Protein AF-A0A7X0BW69-F1 (afdb_monomer)

Solvent-accessible surface area (backbone atoms only — not comparable to full-atom values): 16393 Å² total; per-residue (Å²): 138,89,79,87,86,89,91,85,80,83,88,78,82,86,77,93,73,72,71,62,65,56,54,52,53,52,51,51,53,52,53,52,51,52,50,51,54,50,51,55,71,75,46,65,72,67,61,68,71,72,68,78,67,82,83,70,84,70,80,79,76,72,76,66,78,81,72,73,79,73,61,45,76,76,53,87,51,57,68,60,31,50,52,52,47,52,53,50,48,51,55,52,45,35,54,59,30,45,77,70,82,37,83,61,74,81,66,50,77,44,80,40,61,70,57,58,87,58,94,74,53,75,84,47,69,49,73,51,56,40,56,31,81,89,81,43,31,35,40,38,26,50,53,54,36,46,47,39,37,68,80,33,70,90,34,14,60,60,17,39,48,49,48,53,35,36,22,49,27,50,50,52,32,53,76,73,42,52,46,57,50,51,52,52,53,29,60,73,49,50,78,56,70,67,22,49,49,50,42,24,28,52,39,28,34,21,30,10,45,32,11,14,51,51,28,46,49,26,80,76,40,54,57,67,59,78,82,53,50,56,59,10,52,50,54,41,48,52,56,51,49,54,43,44,69,74,35,89,80,60,84,66,84,56,68,77,49,46,45,53,73,66,57,31,45,48,27,23,46,49,9,27,74,65,39,37,75,74,69,37,44,79,39,73,54,136

Secondary structure (DSSP, 8-state):
---------PPPPPP--SHHHHHHHHHHHHHHHHHHHHHHHH-THHHHTT-----------------PPPPPPPPSSHHHHHHHHHHHHHHHHHHHHHTTT----PPEEEEESS----SSS-SS---S-EEETTTTEEEEEHHHHHHHHHH-TTTHHHHHHHHHHHHHHHHHHHHSSHHHHHHHHHHHH-SSHHHHHHHHHHHHHHHHHHHHHHHHHHHHH----GGGHHHHHHHHHHHHHHHHHH-TT-----GGGG--HHHHHHHHHHHHHH--GGGGGGGT--

Sequence (286 aa):
MPVSPSLHGCPSAPRQQGGILLKLLLGLVILLLIGAALLFKLRPELFAMLQTTPAIPAPSTAQAPVEKPKPIVPPSDSRQLVQAVLLSSENVLGELMARADQVYKKPQSQLFEGSVSNPCTAPTKASGTFYCSKNKTLYIDLGQLQQLQADYPAEGAVAQAYLIMRSVSQHASAQTGLYAHFKIAQQIAGKGKDSDELKLRFNLLKDCFTGVWAGYARKRLDWLEERQLGPALIAANVVTQSRLQQDSTSQWPEPISHGTSSQREYALKLGFTSGDPKSCDPFIRP

InterPro domains:
  IPR007343 Uncharacterised protein family, zinc metallopeptidase putative [PF04228] (26-283)
  IPR007343 Uncharacterised protein family, zinc metallopeptidase putative [PTHR30168] (19-283)

Structure (mmCIF, N/CA/C/O backbone):
data_AF-A0A7X0BW69-F1
#
_entry.id   AF-A0A7X0BW69-F1
#
loop_
_atom_site.group_PDB
_atom_site.id
_atom_site.type_symbol
_atom_site.label_atom_id
_atom_site.label_alt_id
_atom_site.label_comp_id
_atom_site.label_asym_id
_atom_site.label_entity_id
_atom_site.label_seq_id
_atom_site.pdbx_PDB_ins_code
_atom_site.Cartn_x
_atom_site.Cartn_y
_atom_site.Cartn_z
_atom_site.occupancy
_atom_site.B_iso_or_equiv
_atom_site.auth_seq_id
_atom_site.auth_comp_id
_atom_site.auth_asym_id
_atom_site.auth_atom_id
_atom_site.pdbx_PDB_model_num
ATOM 1 N N . MET A 1 1 ? -3.902 -12.023 -95.012 1.00 44.03 1 MET A N 1
ATOM 2 C CA . MET A 1 1 ? -4.449 -13.026 -94.073 1.00 44.03 1 MET A CA 1
ATOM 3 C C . MET A 1 1 ? -4.998 -12.279 -92.865 1.00 44.03 1 MET A C 1
ATOM 5 O O . MET A 1 1 ? -4.213 -11.561 -92.256 1.00 44.03 1 MET A O 1
ATOM 9 N N . PRO A 1 2 ? -6.307 -12.339 -92.570 1.00 56.56 2 PRO A N 1
ATOM 10 C CA . PRO A 1 2 ? -6.888 -11.708 -91.391 1.00 56.56 2 PRO A CA 1
ATOM 11 C C . PRO A 1 2 ? -6.977 -12.709 -90.232 1.00 56.56 2 PRO A C 1
ATOM 13 O O . PRO A 1 2 ? -7.306 -13.873 -90.445 1.00 56.56 2 PRO A O 1
ATOM 16 N N . VAL A 1 3 ? -6.739 -12.239 -89.009 1.00 50.34 3 VAL A N 1
ATOM 17 C CA . VAL A 1 3 ? -7.180 -12.897 -87.773 1.00 50.34 3 VAL A CA 1
ATOM 18 C C . VAL A 1 3 ? -7.643 -11.788 -86.825 1.00 50.34 3 VAL A C 1
ATOM 20 O O . VAL A 1 3 ? -6.846 -10.956 -86.401 1.00 50.34 3 VAL A O 1
ATOM 23 N N 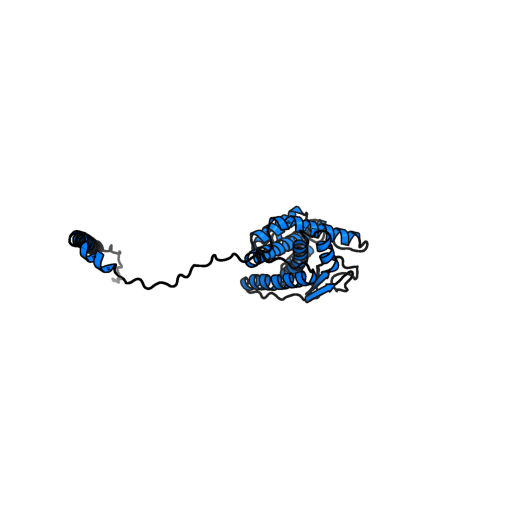. SER A 1 4 ? -8.949 -11.738 -86.557 1.00 47.44 4 SER A N 1
ATOM 24 C CA . SER A 1 4 ? -9.550 -10.964 -85.461 1.00 47.44 4 SER A CA 1
ATOM 25 C C . SER A 1 4 ? -9.216 -11.623 -84.114 1.00 47.44 4 SER A C 1
ATOM 27 O O . SER A 1 4 ? -8.989 -12.834 -84.089 1.00 47.44 4 SER A O 1
ATOM 29 N N . PRO A 1 5 ? -9.244 -10.886 -82.985 1.00 56.91 5 PRO A N 1
ATOM 30 C CA . PRO A 1 5 ? -10.490 -10.917 -82.208 1.00 56.91 5 PRO A CA 1
ATOM 31 C C . PRO A 1 5 ? -10.848 -9.657 -81.377 1.00 56.91 5 PRO A C 1
ATOM 33 O O . PRO A 1 5 ? -10.000 -8.933 -80.873 1.00 56.91 5 PRO A O 1
ATOM 36 N N . SER A 1 6 ? -12.167 -9.531 -81.201 1.00 48.41 6 SER A N 1
ATOM 37 C CA . SER A 1 6 ? -12.949 -9.201 -79.993 1.00 48.41 6 SER A CA 1
ATOM 38 C C . SER A 1 6 ? -12.966 -7.803 -79.353 1.00 48.41 6 SER A C 1
ATOM 40 O O . SER A 1 6 ? -12.016 -7.315 -78.753 1.00 48.41 6 SER A O 1
ATOM 42 N N . LEU A 1 7 ? -14.187 -7.255 -79.392 1.00 52.53 7 LEU A N 1
ATOM 43 C CA . LEU A 1 7 ? -14.727 -6.061 -78.745 1.00 52.53 7 LEU A CA 1
ATOM 44 C C . LEU A 1 7 ? -15.239 -6.363 -77.324 1.00 52.53 7 LEU A C 1
ATOM 46 O O . LEU A 1 7 ? -16.050 -7.268 -77.151 1.00 52.53 7 LEU A O 1
ATOM 50 N N . HIS A 1 8 ? -14.900 -5.505 -76.363 1.00 54.97 8 HIS A N 1
ATOM 51 C CA . HIS A 1 8 ? -15.662 -5.211 -75.137 1.00 54.97 8 HIS A CA 1
ATOM 52 C C . HIS A 1 8 ? -15.356 -3.735 -74.809 1.00 54.97 8 HIS A C 1
ATOM 54 O O . HIS A 1 8 ? -14.196 -3.351 -74.845 1.00 54.97 8 HIS A O 1
ATOM 60 N N . GLY A 1 9 ? -16.252 -2.786 -74.546 1.00 47.31 9 GLY A N 1
ATOM 61 C CA . GLY A 1 9 ? -17.652 -2.772 -74.139 1.00 47.31 9 GLY A CA 1
ATOM 62 C C . GLY A 1 9 ? -17.768 -1.633 -73.112 1.00 47.31 9 GLY A C 1
ATOM 63 O O . GLY A 1 9 ? -17.339 -1.803 -71.977 1.00 47.31 9 GLY A O 1
ATOM 64 N N . CYS A 1 10 ? -18.254 -0.450 -73.509 1.00 49.22 10 CYS A N 1
ATOM 65 C CA . CYS A 1 10 ? -18.503 0.668 -72.583 1.00 49.22 10 CYS A CA 1
ATOM 66 C C . CYS A 1 10 ? -19.759 0.389 -71.733 1.00 49.22 10 CYS A C 1
ATOM 68 O O . CYS A 1 10 ? -20.755 -0.079 -72.290 1.00 49.22 10 CYS A O 1
ATOM 70 N N . PRO A 1 11 ? -19.772 0.700 -70.424 1.00 57.69 11 PRO A N 1
ATOM 71 C CA . PRO A 1 11 ? -20.956 0.512 -69.596 1.00 57.69 11 PRO A CA 1
ATOM 72 C C . PRO A 1 11 ? -22.007 1.599 -69.861 1.00 57.69 11 PRO A C 1
ATOM 74 O O . PRO A 1 11 ? -21.743 2.798 -69.786 1.00 57.69 11 PRO A O 1
ATOM 77 N N . SER A 1 12 ? -23.225 1.151 -70.153 1.00 56.28 12 SER A N 1
ATOM 78 C CA . SER A 1 12 ? -24.447 1.949 -70.247 1.00 56.28 12 SER A CA 1
ATOM 79 C C . SER A 1 12 ? -24.972 2.366 -68.867 1.00 56.28 12 SER A C 1
ATOM 81 O O . SER A 1 12 ? -25.007 1.560 -67.937 1.00 56.28 12 SER A O 1
ATOM 83 N N . ALA A 1 13 ? -25.436 3.614 -68.762 1.00 52.19 13 ALA A N 1
ATOM 84 C CA . ALA A 1 13 ? -26.053 4.194 -67.570 1.00 52.19 13 ALA A CA 1
ATOM 85 C C . ALA A 1 13 ? -27.342 3.453 -67.138 1.00 52.19 13 ALA A C 1
ATOM 87 O O . ALA A 1 13 ? -28.151 3.083 -67.995 1.00 52.19 13 ALA A O 1
ATOM 88 N N . PRO A 1 14 ? -27.589 3.263 -65.827 1.00 55.50 14 PRO A N 1
ATOM 89 C CA . PRO A 1 14 ? -28.814 2.642 -65.348 1.00 55.50 14 PRO A CA 1
ATOM 90 C C . PRO A 1 14 ? -30.029 3.573 -65.488 1.00 55.50 14 PRO A C 1
ATOM 92 O O . PRO A 1 14 ? -30.017 4.759 -65.162 1.00 55.50 14 PRO A O 1
ATOM 95 N N . ARG A 1 15 ? -31.100 2.958 -65.987 1.00 55.84 15 ARG A N 1
ATOM 96 C CA . ARG A 1 15 ? -32.432 3.483 -66.295 1.00 55.84 15 ARG A CA 1
ATOM 97 C C . ARG A 1 15 ? -33.158 3.924 -65.013 1.00 55.84 15 ARG A C 1
ATOM 99 O O . ARG A 1 15 ? -33.281 3.145 -64.071 1.00 55.84 15 ARG A O 1
ATOM 106 N N . GLN A 1 16 ? -33.686 5.153 -64.987 1.00 56.59 16 GLN A N 1
ATOM 107 C CA . GLN A 1 16 ? -34.579 5.649 -63.930 1.00 56.59 16 GLN A CA 1
ATOM 108 C C . GLN A 1 16 ? -35.854 4.786 -63.841 1.00 56.59 16 GLN A C 1
ATOM 110 O O . GLN A 1 16 ? -36.766 4.935 -64.650 1.00 56.59 16 GLN A O 1
ATOM 115 N N . GLN A 1 17 ? -35.944 3.907 -62.840 1.00 53.56 17 GLN A N 1
ATOM 116 C CA . GLN A 1 17 ? -37.178 3.180 -62.487 1.00 53.56 17 GLN A CA 1
ATOM 117 C C . GLN A 1 17 ? -37.614 3.371 -61.017 1.00 53.56 17 GLN A C 1
ATOM 119 O O . GLN A 1 17 ? -38.599 2.784 -60.587 1.00 53.56 17 GLN A O 1
ATOM 124 N N . GLY A 1 18 ? -36.959 4.252 -60.247 1.00 54.22 18 GLY A N 1
ATOM 125 C CA . GLY A 1 18 ? -37.278 4.489 -58.825 1.00 54.22 18 GLY A CA 1
ATOM 126 C C . GLY A 1 18 ? -38.386 5.515 -58.526 1.00 54.22 18 GLY A C 1
ATOM 127 O O . GLY A 1 18 ? -38.820 5.629 -57.385 1.00 54.22 18 GLY A O 1
ATOM 128 N N . GLY A 1 19 ? -38.861 6.280 -59.517 1.00 55.75 19 GLY A N 1
ATOM 129 C CA . GLY A 1 19 ? -39.747 7.433 -59.273 1.00 55.75 19 GLY A CA 1
ATOM 130 C C . GLY A 1 19 ? -41.246 7.124 -59.163 1.00 55.75 19 GLY A C 1
ATOM 131 O O . GLY A 1 19 ? -41.990 7.925 -58.601 1.00 55.75 19 GLY A O 1
ATOM 132 N N . ILE A 1 20 ? -41.711 5.993 -59.699 1.00 61.50 20 ILE A N 1
ATOM 133 C CA . ILE A 1 20 ? -43.150 5.677 -59.774 1.00 61.50 20 ILE A CA 1
ATOM 134 C C . ILE A 1 20 ? -43.615 4.959 -58.500 1.00 61.50 20 ILE A C 1
ATOM 136 O O . ILE A 1 20 ? -44.657 5.302 -57.945 1.00 61.50 20 ILE A O 1
ATOM 140 N N . LEU A 1 21 ? -42.803 4.038 -57.972 1.00 61.38 21 LEU A N 1
ATOM 141 C CA . LEU A 1 21 ? -43.126 3.279 -56.761 1.00 61.38 21 LEU A CA 1
ATOM 142 C C . LEU A 1 21 ? -43.183 4.178 -55.512 1.00 61.38 21 LEU A C 1
ATOM 144 O O . LEU A 1 21 ? -44.088 4.048 -54.692 1.00 61.38 21 LEU A O 1
ATOM 148 N N . LEU A 1 22 ? -42.272 5.154 -55.410 1.00 63.03 22 LEU A N 1
ATOM 149 C CA . LEU A 1 22 ? -42.236 6.101 -54.293 1.00 63.03 22 LEU A CA 1
ATOM 150 C C . LEU A 1 22 ? -43.436 7.066 -54.303 1.00 63.03 22 LEU A C 1
ATOM 152 O O . LEU A 1 22 ? -43.977 7.383 -53.248 1.00 63.03 22 LEU A O 1
ATOM 156 N N . LYS A 1 23 ? -43.898 7.491 -55.488 1.00 66.56 23 LYS A N 1
ATOM 157 C CA . LYS A 1 23 ? -45.084 8.355 -55.626 1.00 66.56 23 LYS A CA 1
ATOM 158 C C . LYS A 1 23 ? -46.385 7.618 -55.289 1.00 66.56 23 LYS A C 1
ATOM 160 O O . LYS A 1 23 ? -47.265 8.212 -54.672 1.00 66.56 23 LYS A O 1
ATOM 165 N N . LEU A 1 24 ? -46.490 6.333 -55.638 1.00 71.75 24 LEU A N 1
ATOM 166 C CA . LEU A 1 24 ? -47.644 5.497 -55.282 1.00 71.75 24 LEU A CA 1
ATOM 167 C C . LEU A 1 24 ? -47.712 5.223 -53.770 1.00 71.75 24 LEU A C 1
ATOM 169 O O . LEU A 1 24 ? -48.789 5.318 -53.183 1.00 71.75 24 LEU A O 1
ATOM 173 N N . LEU A 1 25 ? -46.568 4.964 -53.126 1.00 69.25 25 LEU A N 1
ATOM 174 C CA . LEU A 1 25 ? -46.496 4.764 -51.673 1.00 69.25 25 LEU A CA 1
ATOM 175 C C . LEU A 1 25 ? -46.847 6.039 -50.893 1.00 69.25 25 LEU A C 1
ATOM 177 O O . LEU A 1 25 ? -47.616 5.970 -49.935 1.00 69.25 25 LEU A O 1
ATOM 181 N N . LEU A 1 26 ? -46.356 7.207 -51.325 1.00 73.25 26 LEU A N 1
ATOM 182 C CA . LEU A 1 26 ? -46.713 8.480 -50.688 1.00 73.25 26 LEU A CA 1
ATOM 183 C C . LEU A 1 26 ? -48.208 8.800 -50.846 1.00 73.25 26 LEU A C 1
ATOM 185 O O . LEU A 1 26 ? -48.843 9.264 -49.901 1.00 73.25 26 LEU A O 1
ATOM 189 N N . GLY A 1 27 ? -48.781 8.508 -52.019 1.00 75.69 27 GLY A N 1
ATOM 190 C CA . GLY A 1 27 ? -50.209 8.690 -52.281 1.00 75.69 27 GLY A CA 1
ATOM 191 C C . GLY A 1 27 ? -51.094 7.845 -51.363 1.00 75.69 27 GLY A C 1
ATOM 192 O O . GLY A 1 27 ? -52.059 8.367 -50.807 1.00 75.69 27 GLY A O 1
ATOM 193 N N . LEU A 1 28 ? -50.737 6.575 -51.139 1.00 79.38 28 LEU A N 1
ATOM 194 C CA . LEU A 1 28 ? -51.479 5.669 -50.253 1.00 79.38 28 LEU A CA 1
ATOM 195 C C . LEU A 1 28 ? -51.454 6.140 -48.790 1.00 79.38 28 LEU A C 1
ATOM 197 O O . LEU A 1 28 ? -52.485 6.124 -48.120 1.00 79.38 28 LEU A O 1
ATOM 201 N N . VAL A 1 29 ? -50.295 6.596 -48.303 1.00 78.31 29 VAL A N 1
ATOM 202 C CA . VAL A 1 29 ? -50.151 7.100 -46.927 1.00 78.31 29 VAL A CA 1
ATOM 203 C C . VAL A 1 29 ? -50.995 8.356 -46.716 1.00 78.31 29 VAL A C 1
ATOM 205 O O . VAL A 1 29 ? -51.699 8.459 -45.715 1.00 78.31 29 VAL A O 1
ATOM 208 N N . ILE A 1 30 ? -50.995 9.284 -47.675 1.00 80.44 30 ILE A N 1
ATOM 209 C CA . ILE A 1 30 ? -51.811 10.503 -47.589 1.00 80.44 30 ILE A CA 1
ATOM 210 C C . ILE A 1 30 ? -53.309 10.157 -47.601 1.00 80.44 30 ILE A C 1
ATOM 212 O O . ILE A 1 30 ? -54.068 10.708 -46.805 1.00 80.44 30 ILE A O 1
ATOM 216 N N . LEU A 1 31 ? -53.738 9.199 -48.428 1.00 81.75 31 LEU A N 1
ATOM 217 C CA . LEU A 1 31 ? -55.134 8.745 -48.481 1.00 81.75 31 LEU A CA 1
ATOM 218 C C . LEU A 1 31 ? -55.583 8.071 -47.175 1.00 81.75 31 LEU A C 1
ATOM 220 O O . LEU A 1 31 ? -56.692 8.325 -46.705 1.00 81.75 31 LEU A O 1
ATOM 224 N N . LEU A 1 32 ? -54.708 7.278 -46.549 1.00 80.81 32 LEU A N 1
ATOM 225 C CA . LEU A 1 32 ? -54.965 6.661 -45.244 1.00 80.81 32 LEU A CA 1
ATOM 226 C C . LEU A 1 32 ? -55.064 7.700 -44.122 1.00 80.81 32 LEU A C 1
ATOM 228 O O . LEU A 1 32 ? -55.957 7.604 -43.281 1.00 80.81 32 LEU A O 1
ATOM 232 N N . LEU A 1 33 ? -54.200 8.717 -44.125 1.00 79.56 33 LEU A N 1
ATOM 233 C CA . LEU A 1 33 ? -54.228 9.787 -43.123 1.00 79.56 33 LEU A CA 1
ATOM 234 C C . LEU A 1 33 ? -55.475 10.669 -43.258 1.00 79.56 33 LEU A C 1
ATOM 236 O O . LEU A 1 33 ? -56.094 11.014 -42.251 1.00 79.56 33 LEU A O 1
ATOM 240 N N . ILE A 1 34 ? -55.892 10.984 -44.487 1.00 82.25 34 ILE A N 1
ATOM 241 C CA . ILE A 1 34 ? -57.131 11.733 -44.742 1.00 82.25 34 ILE A CA 1
ATOM 242 C C . ILE A 1 34 ? -58.356 10.892 -44.354 1.00 82.25 34 ILE A C 1
ATOM 244 O O . ILE A 1 34 ? -59.271 11.411 -43.715 1.00 82.25 34 ILE A O 1
ATOM 248 N N . GLY A 1 35 ? -58.358 9.590 -44.663 1.00 78.06 35 GLY A N 1
ATOM 249 C CA . GLY A 1 35 ? -59.412 8.662 -44.242 1.00 78.06 35 GLY A CA 1
ATOM 250 C C . GLY A 1 35 ? -59.532 8.552 -42.719 1.00 78.06 35 GLY A C 1
ATOM 251 O O . GLY A 1 35 ? -60.637 8.640 -42.184 1.00 78.06 35 GLY A O 1
ATOM 252 N N . ALA A 1 36 ? -58.406 8.447 -42.010 1.00 71.81 36 ALA A N 1
ATOM 253 C CA . ALA A 1 36 ? -58.370 8.427 -40.548 1.00 71.81 36 ALA A CA 1
ATOM 254 C C . ALA A 1 36 ? -58.857 9.755 -39.938 1.00 71.81 36 ALA A C 1
ATOM 256 O O . ALA A 1 36 ? -59.647 9.745 -38.994 1.00 71.81 36 ALA A O 1
ATOM 257 N N . ALA A 1 37 ? -58.457 10.896 -40.508 1.00 73.19 37 ALA A N 1
ATOM 258 C CA . ALA A 1 37 ? -58.901 12.215 -40.054 1.00 73.19 37 ALA A CA 1
ATOM 259 C C . ALA A 1 37 ? -60.403 12.459 -40.305 1.00 73.19 37 ALA A C 1
ATOM 261 O O . ALA A 1 37 ? -61.075 13.086 -39.483 1.00 73.19 37 ALA A O 1
ATOM 262 N N . LEU A 1 38 ? -60.951 11.946 -41.412 1.00 72.75 38 LEU A N 1
ATOM 263 C CA . LEU A 1 38 ? -62.386 12.006 -41.703 1.00 72.75 38 LEU A CA 1
ATOM 264 C C . LEU A 1 38 ? -63.184 11.077 -40.776 1.00 72.75 38 LEU A C 1
ATOM 266 O O . LEU A 1 38 ? -64.176 11.515 -40.199 1.00 72.75 38 LEU A O 1
ATOM 270 N N . LEU A 1 39 ? -62.722 9.845 -40.539 1.00 67.25 39 LEU A N 1
ATOM 271 C CA . LEU A 1 39 ? -63.334 8.935 -39.559 1.00 67.25 39 LEU A CA 1
ATOM 272 C C . LEU A 1 39 ? -63.365 9.542 -38.147 1.00 67.25 39 LEU A C 1
ATOM 274 O O . LEU A 1 39 ? -64.384 9.445 -37.464 1.00 67.25 39 LEU A O 1
ATOM 278 N N . PHE A 1 40 ? -62.296 10.238 -37.749 1.00 66.12 40 PHE A N 1
ATOM 279 C CA . PHE A 1 40 ? -62.212 10.933 -36.462 1.00 66.12 40 PHE A CA 1
ATOM 280 C C . PHE A 1 40 ? -63.210 12.099 -36.343 1.00 66.12 40 PHE A C 1
ATOM 282 O O . PHE A 1 40 ? -63.753 12.339 -35.268 1.00 66.12 40 PHE A O 1
ATOM 289 N N . LYS A 1 41 ? -63.514 12.799 -37.447 1.00 65.69 41 LYS A N 1
ATOM 290 C CA . LYS A 1 41 ? -64.517 13.880 -37.464 1.00 65.69 41 LYS A CA 1
ATOM 291 C C . LYS A 1 41 ? -65.966 13.389 -37.507 1.00 65.69 41 LYS A C 1
ATOM 293 O O . LYS A 1 41 ? -66.8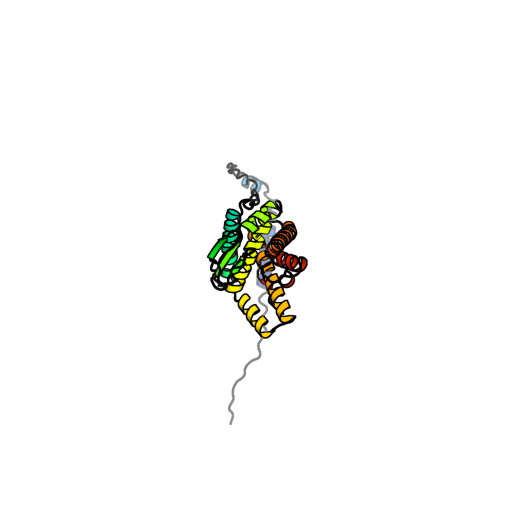41 14.094 -37.017 1.00 65.69 41 LYS A O 1
ATOM 298 N N . LEU A 1 42 ? -66.239 12.224 -38.098 1.00 64.50 42 LEU A N 1
ATOM 299 C CA . LEU A 1 42 ? -67.610 11.741 -38.309 1.00 64.50 42 LEU A CA 1
ATOM 300 C C . LEU A 1 42 ? -68.189 10.940 -37.125 1.00 64.50 42 LEU A C 1
ATOM 302 O O . LEU A 1 42 ? -69.408 10.771 -37.065 1.00 64.50 42 LEU A O 1
ATOM 306 N N . ARG A 1 43 ? -67.367 10.432 -36.190 1.00 64.75 43 ARG A N 1
ATOM 307 C CA . ARG A 1 43 ? -67.832 9.571 -35.076 1.00 64.75 43 ARG A CA 1
ATOM 308 C C . ARG A 1 43 ? -66.956 9.672 -33.801 1.00 64.75 43 ARG A C 1
ATOM 310 O O . ARG A 1 43 ? -66.342 8.672 -33.424 1.00 64.75 43 ARG A O 1
ATOM 317 N N . PRO A 1 44 ? -66.901 10.815 -33.091 1.00 59.41 44 PRO A N 1
ATOM 318 C CA . PRO A 1 44 ? -66.146 10.913 -31.829 1.00 59.41 44 PRO A CA 1
ATOM 319 C C . PRO A 1 44 ? -66.676 9.961 -30.735 1.00 59.41 44 PRO A C 1
ATOM 321 O O . PRO A 1 44 ? -65.909 9.458 -29.917 1.00 59.41 44 PRO A O 1
ATOM 324 N N . GLU A 1 45 ? -67.967 9.621 -30.788 1.00 61.72 45 GLU A N 1
ATOM 325 C CA . GLU A 1 45 ? -68.649 8.740 -29.826 1.00 61.72 45 GLU A CA 1
ATOM 326 C C . GLU A 1 45 ? -68.169 7.274 -29.859 1.00 61.72 45 GLU A C 1
ATOM 328 O O . GLU A 1 45 ? -68.345 6.540 -28.888 1.00 61.72 45 GLU A O 1
ATOM 333 N N . LEU A 1 46 ? -67.543 6.820 -30.957 1.00 57.59 46 LEU A N 1
ATOM 334 C CA . LEU A 1 46 ? -67.077 5.430 -31.078 1.00 57.59 46 LEU A CA 1
ATOM 335 C C . LEU A 1 46 ? -65.819 5.149 -30.235 1.00 57.59 46 LEU A C 1
ATOM 337 O O . LEU A 1 46 ? -65.569 4.001 -29.878 1.00 57.59 46 LEU A O 1
ATOM 341 N N . PHE A 1 47 ? -65.035 6.183 -29.907 1.00 57.62 47 PHE A N 1
ATOM 342 C CA . PHE A 1 47 ? -63.818 6.047 -29.096 1.00 57.62 47 PHE A CA 1
ATOM 343 C C . PHE A 1 47 ? -64.078 6.163 -27.590 1.00 57.62 47 PHE A C 1
ATOM 345 O O . PHE A 1 47 ? -63.320 5.598 -26.802 1.00 57.62 47 PHE A O 1
ATOM 352 N N . ALA A 1 48 ? -65.168 6.819 -27.181 1.00 58.06 48 ALA A N 1
ATOM 353 C CA . ALA A 1 48 ? -65.548 6.926 -25.771 1.00 58.06 48 ALA A CA 1
ATOM 354 C C . ALA A 1 48 ? -65.969 5.570 -25.163 1.00 58.06 48 ALA A C 1
ATOM 356 O O . ALA A 1 48 ? -65.800 5.346 -23.968 1.00 58.06 48 ALA A O 1
ATOM 357 N N . MET A 1 49 ? -66.444 4.630 -25.991 1.00 55.59 49 MET A N 1
ATOM 358 C CA . MET A 1 49 ? -66.871 3.287 -25.568 1.00 55.59 49 MET A CA 1
ATOM 359 C C . MET A 1 49 ? -65.727 2.257 -25.484 1.00 55.59 49 MET A C 1
ATOM 361 O O . MET A 1 49 ? -65.946 1.147 -25.006 1.00 55.59 49 MET A O 1
ATOM 365 N N . LEU A 1 50 ? -64.501 2.596 -25.915 1.00 56.97 50 LEU A N 1
ATOM 366 C CA . LEU A 1 50 ? -63.334 1.701 -25.808 1.00 56.97 50 LEU A CA 1
ATOM 367 C C . LEU A 1 50 ? -62.523 1.893 -24.512 1.00 56.97 50 LEU A C 1
ATOM 369 O O . LEU A 1 50 ? -61.576 1.146 -24.276 1.00 56.97 50 LEU A O 1
ATOM 373 N N . GLN A 1 51 ? -62.867 2.881 -23.678 1.00 56.03 51 GLN A N 1
ATOM 374 C CA . GLN A 1 51 ? -62.119 3.215 -22.456 1.00 56.03 51 GLN A CA 1
ATOM 375 C C . GLN A 1 51 ? -62.723 2.644 -21.166 1.00 56.03 51 GLN A C 1
ATOM 377 O O . GLN A 1 51 ? -62.148 2.811 -20.092 1.00 56.03 51 GLN A O 1
ATOM 382 N N . THR A 1 52 ? -63.841 1.921 -21.236 1.00 54.53 52 THR A N 1
ATOM 383 C CA . THR A 1 52 ? -64.409 1.242 -20.065 1.00 54.53 52 THR A CA 1
ATOM 384 C C . THR A 1 52 ? -63.818 -0.155 -19.903 1.00 54.53 52 THR A C 1
ATOM 386 O O . THR A 1 52 ? -64.497 -1.165 -20.078 1.00 54.53 52 THR A O 1
ATOM 389 N N . THR A 1 53 ? -62.533 -0.223 -19.555 1.00 57.22 53 THR A N 1
ATOM 390 C CA . THR A 1 53 ? -61.968 -1.409 -18.899 1.00 57.22 53 THR A CA 1
ATOM 391 C C . THR A 1 53 ? -62.305 -1.353 -17.407 1.00 57.22 53 THR A C 1
ATOM 393 O O . THR A 1 53 ? -62.009 -0.336 -16.774 1.00 57.22 53 THR A O 1
ATOM 396 N N . PRO A 1 54 ? -62.903 -2.402 -16.813 1.00 48.78 54 PRO A N 1
ATOM 397 C CA . PRO A 1 54 ? -63.128 -2.446 -15.374 1.00 48.78 54 PRO A CA 1
ATOM 398 C C . PRO A 1 54 ? -61.778 -2.408 -14.649 1.00 48.78 54 PRO A C 1
ATOM 400 O O . PRO A 1 54 ? -60.866 -3.172 -14.970 1.00 48.78 54 PRO A O 1
ATOM 403 N N . ALA A 1 55 ? -61.645 -1.495 -13.688 1.00 52.75 55 ALA A N 1
ATOM 404 C CA . ALA A 1 55 ? -60.456 -1.356 -12.861 1.00 52.75 55 ALA A CA 1
ATOM 405 C C . ALA A 1 55 ? -60.275 -2.612 -11.996 1.00 52.75 55 ALA A C 1
ATOM 407 O O . ALA A 1 55 ? -60.914 -2.772 -10.958 1.00 52.75 55 ALA A O 1
ATOM 408 N N . ILE A 1 56 ? -59.394 -3.511 -12.430 1.00 56.44 56 ILE A N 1
ATOM 409 C CA . ILE A 1 56 ? -58.793 -4.509 -11.548 1.00 56.44 56 ILE A CA 1
ATOM 410 C C . ILE A 1 56 ? -57.862 -3.720 -10.616 1.00 56.44 56 ILE A C 1
ATOM 412 O O . ILE A 1 56 ? -57.019 -2.976 -11.126 1.00 56.44 56 ILE A O 1
ATOM 416 N N . PRO A 1 57 ? -57.988 -3.818 -9.280 1.00 50.97 57 PRO A N 1
ATOM 417 C CA . PRO A 1 57 ? -57.047 -3.160 -8.388 1.00 50.97 57 PRO A CA 1
ATOM 418 C C . PRO A 1 57 ? -55.665 -3.764 -8.641 1.00 50.97 57 PRO A C 1
ATOM 420 O O . PRO A 1 57 ? -55.409 -4.927 -8.330 1.00 50.97 57 PRO A O 1
ATOM 423 N N . ALA A 1 58 ? -54.783 -2.983 -9.262 1.00 53.44 58 ALA A N 1
ATOM 424 C CA . ALA A 1 58 ? -53.384 -3.342 -9.373 1.00 53.44 58 ALA A CA 1
ATOM 425 C C . ALA A 1 58 ? -52.832 -3.499 -7.947 1.00 53.44 58 ALA A C 1
ATOM 427 O O . ALA A 1 58 ? -53.105 -2.634 -7.106 1.00 53.44 58 ALA A O 1
ATOM 428 N N . PRO A 1 59 ? -52.064 -4.559 -7.634 1.00 47.47 59 PRO A N 1
ATOM 429 C CA . PRO A 1 59 ? -51.275 -4.541 -6.419 1.00 47.47 59 PRO A CA 1
ATOM 430 C C . PRO A 1 59 ? -50.376 -3.312 -6.518 1.00 47.47 59 PRO A C 1
ATOM 432 O O . PRO A 1 59 ? -49.568 -3.190 -7.437 1.00 47.47 59 PRO A O 1
ATOM 435 N N . SER A 1 60 ? -50.583 -2.364 -5.609 1.00 46.47 60 SER A N 1
ATOM 436 C CA . SER A 1 60 ? -49.717 -1.208 -5.468 1.00 46.47 60 SER A CA 1
ATOM 437 C C . SER A 1 60 ? -48.371 -1.730 -4.981 1.00 46.47 60 SER A C 1
ATOM 439 O O . SER A 1 60 ? -48.122 -1.841 -3.781 1.00 46.47 60 SER A O 1
ATOM 441 N N . THR A 1 61 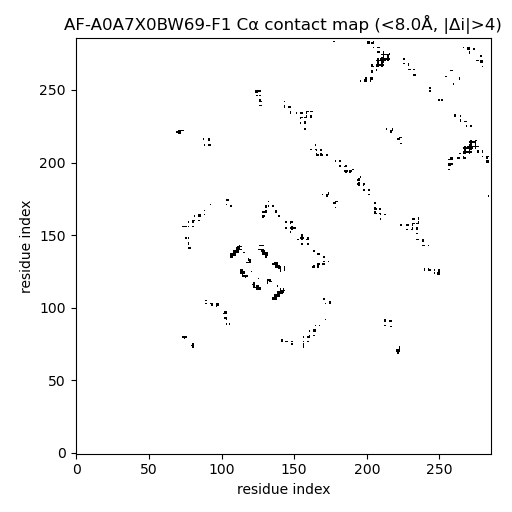? -47.493 -2.107 -5.908 1.00 49.59 61 THR A N 1
ATOM 442 C CA . THR A 1 61 ? -46.062 -2.104 -5.645 1.00 49.59 61 THR A CA 1
ATOM 443 C C . THR A 1 61 ? -45.670 -0.641 -5.533 1.00 49.59 61 THR A C 1
ATOM 445 O O . THR A 1 61 ? -45.161 -0.029 -6.470 1.00 49.59 61 THR A O 1
ATOM 448 N N . ALA A 1 62 ? -45.927 -0.067 -4.356 1.00 56.06 62 ALA A N 1
ATOM 449 C CA . ALA A 1 62 ? -45.120 1.030 -3.872 1.00 56.06 62 ALA A CA 1
ATOM 450 C C . ALA A 1 62 ? -43.674 0.550 -4.018 1.00 56.06 62 ALA A C 1
ATOM 452 O O . ALA A 1 62 ? -43.241 -0.359 -3.307 1.00 56.06 62 ALA A O 1
ATOM 453 N N . GLN A 1 63 ? -42.960 1.074 -5.015 1.00 53.47 63 GLN A N 1
ATOM 454 C CA . GLN A 1 63 ? -41.516 0.948 -5.060 1.00 53.47 63 GLN A CA 1
ATOM 455 C C . GLN A 1 63 ? -41.046 1.623 -3.779 1.00 53.47 63 GLN A C 1
ATOM 457 O O . GLN A 1 63 ? -41.046 2.851 -3.681 1.00 53.47 63 GLN A O 1
ATOM 462 N N . ALA A 1 64 ? -40.758 0.809 -2.760 1.00 57.12 64 ALA A N 1
ATOM 463 C CA . ALA A 1 64 ? -40.072 1.274 -1.574 1.00 57.12 64 ALA A CA 1
ATOM 464 C C . ALA A 1 64 ? -38.866 2.086 -2.068 1.00 57.12 64 ALA A C 1
ATOM 466 O O . ALA A 1 64 ? -38.223 1.655 -3.036 1.00 57.12 64 ALA A O 1
ATOM 467 N N . PRO A 1 65 ? -38.580 3.263 -1.480 1.00 54.41 65 PRO A N 1
ATOM 468 C CA . PRO A 1 65 ? -37.365 3.989 -1.804 1.00 54.41 65 PRO A CA 1
ATOM 469 C C . PRO A 1 65 ? -36.218 2.984 -1.784 1.00 54.41 65 PRO A C 1
ATOM 471 O O . PRO A 1 65 ? -36.080 2.255 -0.802 1.00 54.41 65 PRO A O 1
ATOM 474 N N . VAL A 1 66 ? -35.460 2.877 -2.880 1.00 60.16 66 VAL A N 1
ATOM 475 C CA . VAL A 1 66 ? -34.244 2.062 -2.893 1.00 60.16 66 VAL A CA 1
ATOM 476 C C . VAL A 1 66 ? -33.342 2.685 -1.838 1.00 60.16 66 VAL A C 1
ATOM 478 O O . VAL A 1 66 ? -32.727 3.726 -2.076 1.00 60.16 66 VAL A O 1
ATOM 481 N N . GLU A 1 67 ? -33.362 2.114 -0.635 1.00 61.06 67 GLU A N 1
ATOM 482 C CA . GLU A 1 67 ? -32.529 2.556 0.466 1.00 61.06 67 GLU A CA 1
ATOM 483 C C . GLU A 1 67 ? -31.095 2.393 -0.021 1.00 61.06 67 GLU A C 1
ATOM 485 O O . GLU A 1 67 ? -30.656 1.288 -0.356 1.00 61.06 67 GLU A O 1
ATOM 490 N N . LYS A 1 68 ? -30.391 3.520 -0.183 1.00 63.31 68 LYS A N 1
ATOM 491 C CA . LYS A 1 68 ? -28.976 3.478 -0.540 1.00 63.31 68 LYS A CA 1
ATOM 492 C C . LYS A 1 68 ? -28.293 2.604 0.512 1.00 63.31 68 LYS A C 1
ATOM 494 O O . LYS A 1 68 ? -28.488 2.880 1.698 1.00 63.31 68 LYS A O 1
ATOM 499 N N . PRO A 1 69 ? -27.528 1.571 0.111 1.00 66.19 69 PRO A N 1
ATOM 500 C CA . PRO A 1 69 ? -26.809 0.742 1.062 1.00 66.19 69 PRO A CA 1
ATOM 501 C C . PRO A 1 69 ? -26.033 1.636 2.024 1.00 66.19 69 PRO A C 1
ATOM 503 O O . PRO A 1 69 ? -25.330 2.549 1.587 1.00 66.19 69 PRO A O 1
ATOM 506 N N . LYS A 1 70 ? -26.204 1.413 3.329 1.00 74.62 70 LYS A N 1
ATOM 507 C CA . LYS A 1 70 ? -25.472 2.172 4.340 1.00 74.62 70 LYS A CA 1
ATOM 508 C C . LYS A 1 70 ? -23.964 1.990 4.100 1.00 74.62 70 LYS A C 1
ATOM 510 O O . LYS A 1 70 ? -23.548 0.845 3.896 1.00 74.62 70 LYS A O 1
ATOM 515 N N . PRO A 1 71 ? -23.159 3.067 4.170 1.00 80.69 71 PRO A N 1
ATOM 516 C CA . PRO A 1 71 ? -21.705 2.975 4.124 1.00 80.69 71 PRO A CA 1
ATOM 517 C C . PRO A 1 71 ? -21.178 1.889 5.060 1.00 80.69 71 PRO A C 1
ATOM 519 O O . PRO A 1 71 ? -21.558 1.836 6.238 1.00 80.69 71 PRO A O 1
ATOM 522 N N . ILE A 1 72 ? -20.310 1.018 4.545 1.00 86.12 72 ILE A N 1
ATOM 523 C CA . ILE A 1 72 ? -19.664 -0.003 5.369 1.00 86.12 72 ILE A CA 1
ATOM 524 C C . ILE A 1 72 ? -18.608 0.677 6.232 1.00 86.12 72 ILE A C 1
ATOM 526 O O . ILE A 1 72 ? -17.698 1.333 5.729 1.00 86.12 72 ILE A O 1
ATOM 530 N N . VAL A 1 73 ? -18.720 0.485 7.545 1.00 88.38 73 VAL A N 1
ATOM 531 C CA . VAL A 1 73 ? -17.752 0.997 8.516 1.00 88.38 73 VAL A CA 1
ATOM 532 C C . VAL A 1 73 ? -16.617 -0.022 8.663 1.00 88.38 73 VAL A C 1
ATOM 534 O O . VAL A 1 73 ? -16.896 -1.187 8.962 1.00 88.38 73 VAL A O 1
ATOM 537 N N . PRO A 1 74 ? -15.348 0.375 8.463 1.00 90.50 74 PRO A N 1
ATOM 538 C CA . PRO A 1 74 ? -14.212 -0.506 8.710 1.00 90.50 74 PRO A CA 1
ATOM 539 C C . PRO A 1 74 ? -14.163 -1.004 10.167 1.00 90.50 74 PRO A C 1
ATOM 541 O O . PRO A 1 74 ? -14.496 -0.238 11.075 1.00 90.50 74 PRO A O 1
ATOM 544 N N . PRO A 1 75 ? -13.717 -2.250 10.425 1.00 92.19 75 PRO A N 1
ATOM 545 C CA . PRO A 1 75 ? -13.527 -2.744 11.787 1.00 92.19 75 PRO A CA 1
ATOM 546 C C . PRO A 1 75 ? -12.549 -1.876 12.587 1.00 92.19 75 PRO A C 1
ATOM 548 O O . PRO A 1 75 ? -11.507 -1.475 12.068 1.00 92.19 75 PRO A O 1
ATOM 551 N N . SER A 1 76 ? -12.860 -1.632 13.863 1.00 88.75 76 SER A N 1
ATOM 552 C CA . SER A 1 76 ? -11.958 -0.939 14.794 1.00 88.75 76 SER A CA 1
ATOM 553 C C . SER A 1 76 ? -10.850 -1.846 15.337 1.00 88.75 76 SER A C 1
ATOM 555 O O . SER A 1 76 ? -9.777 -1.360 15.686 1.00 88.75 76 SER A O 1
ATOM 557 N N . ASP A 1 77 ? -11.088 -3.160 15.399 1.00 96.25 77 ASP A N 1
ATOM 558 C CA . ASP A 1 77 ? -10.058 -4.141 15.738 1.00 96.25 77 ASP A CA 1
ATOM 559 C C . ASP A 1 77 ? -9.089 -4.330 14.562 1.00 96.25 77 ASP A C 1
ATOM 561 O O . ASP A 1 77 ? -9.483 -4.728 13.462 1.00 96.25 77 ASP A O 1
ATOM 565 N N . SER A 1 78 ? -7.798 -4.091 14.804 1.00 97.25 78 SER A N 1
ATOM 566 C CA . SER A 1 78 ? -6.770 -4.161 13.763 1.00 97.25 78 SER A CA 1
ATOM 567 C C . SER A 1 78 ? -6.627 -5.553 13.133 1.00 97.25 78 SER A C 1
ATOM 569 O O . SER A 1 78 ? -6.295 -5.637 11.952 1.00 97.25 78 SER A O 1
ATOM 571 N N . ARG A 1 79 ? -6.889 -6.663 13.850 1.00 97.69 79 ARG A N 1
ATOM 572 C CA . ARG A 1 79 ? -6.807 -8.013 13.244 1.00 97.69 79 ARG A CA 1
ATOM 573 C C . ARG A 1 79 ? -7.965 -8.240 12.279 1.00 97.69 79 ARG A C 1
ATOM 575 O O . ARG A 1 79 ? -7.746 -8.745 11.177 1.00 97.69 79 ARG A O 1
ATOM 582 N N . GLN A 1 80 ? -9.175 -7.845 12.667 1.00 97.75 80 GLN A N 1
ATOM 583 C CA . GLN A 1 80 ? -10.354 -7.904 11.801 1.00 97.75 80 GLN A CA 1
ATOM 584 C C . GLN A 1 80 ? -10.194 -6.991 10.583 1.00 97.75 80 GLN A C 1
ATOM 586 O O . GLN A 1 80 ? -10.510 -7.400 9.465 1.00 97.75 80 GLN A O 1
ATOM 591 N N . LEU A 1 81 ? -9.640 -5.789 10.769 1.00 97.44 81 LEU A N 1
ATOM 592 C CA . LEU A 1 81 ? -9.348 -4.882 9.663 1.00 97.44 81 LEU A CA 1
ATOM 593 C C . LEU A 1 81 ? -8.336 -5.494 8.686 1.00 97.44 81 LEU A C 1
ATOM 595 O O . LEU A 1 81 ? -8.555 -5.434 7.477 1.00 97.44 81 LEU A O 1
ATOM 599 N N . VAL A 1 82 ? -7.272 -6.141 9.181 1.00 98.25 82 VAL A N 1
ATOM 600 C CA . VAL A 1 82 ? -6.322 -6.867 8.321 1.00 98.25 82 VAL A CA 1
ATOM 601 C C . VAL A 1 82 ? -7.035 -7.922 7.480 1.00 98.25 82 VAL A C 1
ATOM 603 O O . VAL A 1 82 ? -6.843 -7.956 6.266 1.00 98.25 82 VAL A O 1
ATOM 606 N N . GLN A 1 83 ? -7.882 -8.751 8.091 1.00 97.69 83 GLN A N 1
ATOM 607 C CA . GLN A 1 83 ? -8.636 -9.775 7.361 1.00 97.69 83 GLN A CA 1
ATOM 608 C C . GLN A 1 83 ? -9.547 -9.157 6.294 1.00 97.69 83 GLN A C 1
ATOM 610 O O . GLN A 1 83 ? -9.555 -9.621 5.154 1.00 97.69 83 GLN A O 1
ATOM 615 N N . ALA A 1 84 ? -10.264 -8.083 6.635 1.00 96.62 84 ALA A N 1
ATOM 616 C CA . ALA A 1 84 ? -11.152 -7.385 5.712 1.00 96.62 84 ALA A CA 1
ATOM 617 C C . ALA A 1 84 ? -10.391 -6.781 4.520 1.00 96.62 84 ALA A C 1
ATOM 619 O O . ALA A 1 84 ? -10.821 -6.925 3.373 1.00 96.62 84 ALA A O 1
ATOM 620 N N . VAL A 1 85 ? -9.241 -6.145 4.769 1.00 97.50 85 VAL A N 1
ATOM 621 C CA . VAL A 1 85 ? -8.404 -5.552 3.716 1.00 97.50 85 VAL A CA 1
ATOM 622 C C . VAL A 1 85 ? -7.801 -6.636 2.826 1.00 97.50 85 VAL A C 1
ATOM 624 O O . VAL A 1 85 ? -7.864 -6.500 1.606 1.00 97.50 85 VAL A O 1
ATOM 627 N N . LEU A 1 86 ? -7.276 -7.726 3.397 1.00 98.06 86 LEU A N 1
ATOM 628 C CA . LEU A 1 86 ? -6.728 -8.836 2.611 1.00 98.06 86 LEU A CA 1
ATOM 629 C C . LEU A 1 86 ? -7.806 -9.482 1.734 1.00 98.06 86 LEU A C 1
ATOM 631 O O . LEU A 1 86 ? -7.605 -9.582 0.525 1.00 98.06 86 LEU A O 1
ATOM 635 N N . LEU A 1 87 ? -8.976 -9.805 2.293 1.00 96.81 87 LEU A N 1
ATOM 636 C CA . LEU A 1 87 ? -10.101 -10.363 1.535 1.00 96.81 87 LEU A CA 1
ATOM 637 C C . LEU A 1 87 ? -10.566 -9.417 0.417 1.00 96.81 87 LEU A C 1
ATOM 639 O O . LEU A 1 87 ? -10.764 -9.835 -0.723 1.00 96.81 87 LEU A O 1
ATOM 643 N N . SER A 1 88 ? -10.711 -8.126 0.726 1.00 96.75 88 SER A N 1
ATOM 644 C CA . SER A 1 88 ? -11.053 -7.104 -0.268 1.00 96.75 88 SER A CA 1
ATOM 645 C C . SER A 1 88 ? -10.003 -7.035 -1.379 1.00 96.75 88 SER A C 1
ATOM 647 O O . SER A 1 88 ? -10.350 -7.004 -2.559 1.00 96.75 88 SER A O 1
ATOM 649 N N . SER A 1 89 ? -8.718 -7.065 -1.022 1.00 97.62 89 SER A N 1
ATOM 650 C CA . SER A 1 89 ? -7.624 -7.023 -1.990 1.00 97.62 89 SER A CA 1
ATOM 651 C C . SER A 1 89 ? -7.599 -8.255 -2.899 1.00 97.62 89 SER A C 1
ATOM 653 O O . SER A 1 89 ? -7.412 -8.097 -4.102 1.00 97.62 89 SER A O 1
ATOM 655 N N . GLU A 1 90 ? -7.871 -9.450 -2.363 1.00 97.50 90 GLU A N 1
ATOM 656 C CA . GLU A 1 90 ? -7.968 -10.694 -3.135 1.00 97.50 90 GLU A CA 1
ATOM 657 C C . GLU A 1 90 ? -9.090 -10.614 -4.175 1.00 97.50 90 GLU A C 1
ATOM 659 O O . GLU A 1 90 ? -8.863 -10.922 -5.345 1.00 97.50 90 GLU A O 1
ATOM 664 N N . ASN A 1 91 ? -10.269 -10.129 -3.778 1.00 96.38 91 ASN A N 1
ATOM 665 C CA . ASN A 1 91 ? -11.408 -9.969 -4.682 1.00 96.38 91 ASN A CA 1
ATOM 666 C C . ASN A 1 91 ? -11.120 -8.941 -5.785 1.00 96.38 91 ASN A C 1
ATOM 668 O O . ASN A 1 91 ? -11.323 -9.211 -6.968 1.00 96.38 91 ASN A O 1
ATOM 672 N N . VAL A 1 92 ? -10.622 -7.759 -5.410 1.00 96.75 92 VAL A N 1
ATOM 673 C CA . VAL A 1 92 ? -10.366 -6.670 -6.362 1.00 96.75 92 VAL A CA 1
ATOM 674 C C . VAL A 1 92 ? -9.242 -7.033 -7.330 1.00 96.75 92 VAL A C 1
ATOM 676 O O . VAL A 1 92 ? -9.402 -6.871 -8.539 1.00 96.75 92 VAL A O 1
ATOM 679 N N . LEU A 1 93 ? -8.113 -7.543 -6.832 1.00 97.56 93 LEU A N 1
ATOM 680 C CA . LEU A 1 93 ? -6.987 -7.921 -7.687 1.00 97.56 93 LEU A CA 1
ATOM 681 C C . LEU A 1 93 ? -7.301 -9.159 -8.522 1.00 97.56 93 LEU A C 1
ATOM 683 O O . LEU A 1 93 ? -6.883 -9.210 -9.675 1.00 97.56 93 LEU A O 1
ATOM 687 N N . GLY A 1 94 ? -8.075 -10.109 -7.990 1.00 97.25 94 GLY A N 1
ATOM 688 C CA . GLY A 1 94 ? -8.582 -11.245 -8.755 1.00 97.25 94 GLY A CA 1
ATOM 689 C C . GLY A 1 94 ? -9.367 -10.795 -9.983 1.00 97.25 94 GLY A C 1
ATOM 690 O O . GLY A 1 94 ? -9.071 -11.226 -11.095 1.00 97.25 94 GLY A O 1
ATOM 691 N N . GLU A 1 95 ? -10.303 -9.863 -9.809 1.00 96.19 95 GLU A N 1
ATOM 692 C CA . GLU A 1 95 ? -11.080 -9.323 -10.925 1.00 96.19 95 GLU A CA 1
ATOM 693 C C . GLU A 1 95 ? -10.243 -8.481 -11.894 1.00 96.19 95 GLU A C 1
ATOM 695 O O . GLU A 1 95 ? -10.382 -8.619 -13.110 1.00 96.19 95 GLU A O 1
ATOM 700 N N . LEU A 1 96 ? -9.379 -7.598 -11.382 1.00 94.75 96 LEU A N 1
ATOM 701 C CA . LEU A 1 96 ? -8.551 -6.737 -12.228 1.00 94.75 96 LEU A CA 1
ATOM 702 C C . LEU A 1 96 ? -7.544 -7.545 -13.053 1.00 94.75 96 LEU A C 1
ATOM 704 O O . LEU A 1 96 ? -7.358 -7.247 -14.230 1.00 94.75 96 LEU A O 1
ATOM 708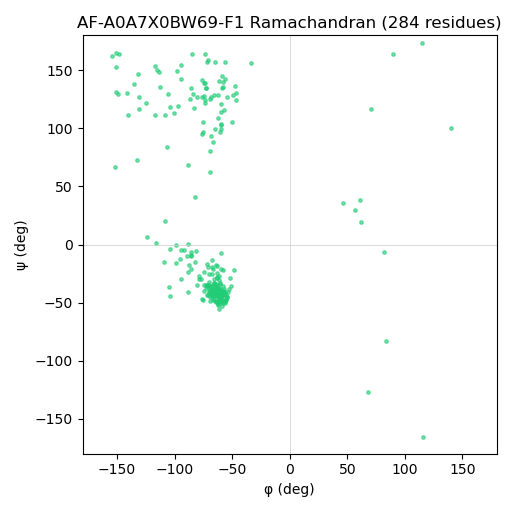 N N . MET A 1 97 ? -6.926 -8.573 -12.469 1.00 95.44 97 MET A N 1
ATOM 709 C CA . MET A 1 97 ? -5.984 -9.435 -13.186 1.00 95.44 97 MET A CA 1
ATOM 710 C C . MET A 1 97 ? -6.692 -10.365 -14.171 1.00 95.44 97 MET A C 1
ATOM 712 O O . MET A 1 97 ? -6.177 -10.565 -15.270 1.00 95.44 97 MET A O 1
ATOM 716 N N . ALA A 1 98 ? -7.897 -10.847 -13.849 1.00 96.19 98 ALA A N 1
ATOM 717 C CA . ALA A 1 98 ? -8.684 -11.659 -14.776 1.00 96.19 98 ALA A CA 1
ATOM 718 C C . ALA A 1 98 ? -9.029 -10.902 -16.071 1.00 96.19 98 ALA A C 1
ATOM 720 O O . ALA A 1 98 ? -9.035 -11.499 -17.141 1.00 96.19 98 ALA A O 1
ATOM 721 N N . ARG A 1 99 ? -9.238 -9.576 -16.010 1.00 93.50 99 ARG A N 1
ATOM 722 C CA . ARG A 1 99 ? -9.436 -8.728 -17.209 1.00 93.50 99 ARG A CA 1
ATOM 723 C C . ARG A 1 99 ? -8.214 -8.661 -18.130 1.00 93.50 99 ARG A C 1
ATOM 725 O O . ARG A 1 99 ? -8.343 -8.208 -19.261 1.00 93.50 99 ARG A O 1
ATOM 732 N N . ALA A 1 100 ? -7.045 -9.039 -17.625 1.00 90.25 100 ALA A N 1
ATOM 733 C CA . ALA A 1 100 ? -5.792 -9.111 -18.364 1.00 90.25 100 ALA A CA 1
ATOM 734 C C . ALA A 1 100 ? -5.362 -10.568 -18.619 1.00 90.25 100 ALA A C 1
ATOM 736 O O . ALA A 1 100 ? -4.177 -10.817 -18.828 1.00 90.25 100 ALA A O 1
ATOM 737 N N . ASP A 1 101 ? -6.296 -11.524 -18.542 1.00 94.75 101 ASP A N 1
ATOM 738 C CA . ASP A 1 101 ? -6.049 -12.963 -18.703 1.00 94.75 101 ASP A CA 1
ATOM 739 C C . ASP A 1 101 ? -4.997 -13.521 -17.722 1.00 94.75 101 ASP A C 1
ATOM 741 O O . ASP A 1 101 ? -4.280 -14.484 -18.004 1.00 94.75 101 ASP A O 1
ATOM 745 N N . GLN A 1 102 ? -4.898 -12.917 -16.532 1.00 94.75 102 GLN A N 1
ATOM 746 C CA . GLN A 1 102 ? -3.998 -13.337 -15.461 1.00 94.75 102 GLN A CA 1
ATOM 747 C C . GLN A 1 102 ? -4.769 -13.820 -14.230 1.00 94.75 102 GLN A C 1
ATOM 749 O O .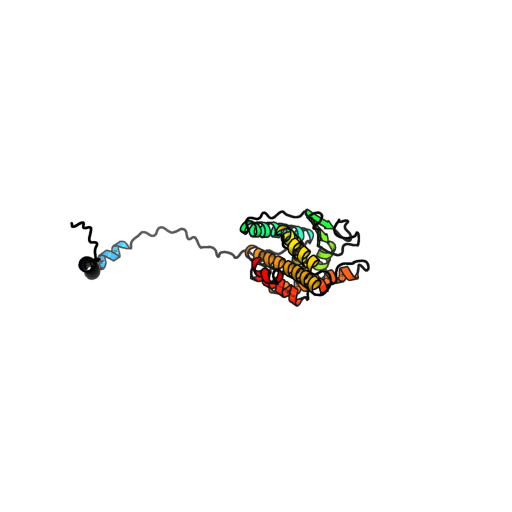 GLN A 1 102 ? -5.850 -13.338 -13.905 1.00 94.75 102 GLN A O 1
ATOM 754 N N . VAL A 1 103 ? -4.169 -14.751 -13.485 1.00 96.12 103 VAL A N 1
ATOM 755 C CA . VAL A 1 103 ? -4.714 -15.246 -12.213 1.00 96.12 103 VAL A CA 1
ATOM 756 C C . VAL A 1 103 ? -3.936 -14.630 -11.055 1.00 96.12 103 VAL A C 1
ATOM 758 O O . VAL A 1 103 ? -2.736 -14.884 -10.913 1.00 96.12 103 VAL A O 1
ATOM 761 N N . TYR A 1 104 ? -4.622 -13.865 -10.201 1.00 97.38 104 TYR A N 1
ATOM 762 C CA . TYR A 1 104 ? -4.047 -13.381 -8.946 1.00 97.38 104 TYR A CA 1
ATOM 763 C C . TYR A 1 104 ? -3.820 -14.552 -7.986 1.00 97.38 104 TYR A C 1
ATOM 765 O O . TYR A 1 104 ? -4.737 -15.325 -7.703 1.00 97.38 104 TYR A O 1
ATOM 773 N N . LYS A 1 105 ? -2.598 -14.694 -7.463 1.00 97.69 105 LYS A N 1
ATOM 774 C CA . LYS A 1 105 ? -2.285 -15.717 -6.449 1.00 97.69 105 LYS A CA 1
ATOM 775 C C . LYS A 1 105 ? -2.069 -15.037 -5.111 1.00 97.69 105 LYS A C 1
ATOM 777 O O . LYS A 1 105 ? -1.059 -14.367 -4.958 1.00 97.69 105 LYS A O 1
ATOM 782 N N . LYS A 1 106 ? -2.957 -15.221 -4.138 1.00 96.19 106 LYS A N 1
ATOM 783 C CA . LYS A 1 106 ? -2.798 -14.558 -2.838 1.00 96.19 106 LYS A CA 1
ATOM 784 C C . LYS A 1 106 ? -1.445 -14.874 -2.168 1.00 96.19 106 LYS A C 1
ATOM 786 O O . LYS A 1 106 ? -0.960 -16.009 -2.278 1.00 96.19 106 LYS A O 1
ATOM 791 N N . PRO A 1 107 ? -0.821 -13.903 -1.481 1.00 96.12 107 PRO A N 1
ATOM 792 C CA . PRO A 1 107 ? 0.383 -14.151 -0.699 1.00 96.12 107 PRO A CA 1
ATOM 793 C C . PRO A 1 107 ? 0.050 -14.923 0.585 1.00 96.12 107 PRO A C 1
ATOM 795 O O . PRO A 1 107 ? -1.097 -14.971 1.026 1.00 96.12 107 PRO A O 1
ATOM 798 N N . GLN A 1 108 ? 1.072 -15.496 1.220 1.00 97.50 108 GLN A N 1
ATOM 799 C CA . GLN A 1 108 ? 0.954 -15.878 2.631 1.00 97.50 108 GLN A CA 1
ATOM 800 C C . GLN A 1 108 ? 0.922 -14.610 3.496 1.00 97.50 108 GLN A C 1
ATOM 802 O O . GLN A 1 108 ? 1.421 -13.565 3.077 1.00 97.50 108 GLN A O 1
ATOM 807 N N . SER A 1 109 ? 0.394 -14.690 4.715 1.00 96.56 109 SER A N 1
ATOM 808 C CA . SER A 1 109 ? 0.409 -13.571 5.665 1.00 96.56 109 SER A CA 1
ATOM 809 C C . SER A 1 109 ? 0.810 -14.031 7.061 1.00 96.56 109 SER A C 1
ATOM 811 O O . SER A 1 109 ? 0.315 -15.052 7.533 1.00 96.56 109 SER A O 1
ATOM 813 N N . GLN A 1 110 ? 1.648 -13.249 7.737 1.00 95.75 110 GLN A N 1
ATOM 814 C CA . GLN A 1 110 ? 2.045 -13.467 9.123 1.00 95.75 110 GLN A CA 1
ATOM 815 C C . GLN A 1 110 ? 1.882 -12.165 9.910 1.00 95.75 110 GLN A C 1
ATOM 817 O O . GLN A 1 110 ? 2.555 -11.171 9.631 1.00 95.75 110 GLN A O 1
ATOM 822 N N . LEU A 1 111 ? 0.992 -12.187 10.902 1.00 95.69 111 LEU A N 1
ATOM 823 C CA . LEU A 1 111 ? 0.898 -11.124 11.898 1.00 95.69 111 LEU A CA 1
ATOM 824 C C . LEU A 1 111 ? 2.051 -11.265 12.893 1.00 95.69 111 LEU A C 1
ATOM 826 O O . LEU A 1 111 ? 2.400 -12.383 13.281 1.00 95.69 111 LEU A O 1
ATOM 830 N N . PHE A 1 112 ? 2.615 -10.149 13.331 1.00 92.81 112 PHE A N 1
ATOM 831 C CA . PHE A 1 112 ? 3.611 -10.126 14.395 1.00 92.81 112 PHE A CA 1
ATOM 832 C C . PHE A 1 112 ? 3.511 -8.833 15.206 1.00 92.81 112 PHE A C 1
ATOM 834 O O . PHE A 1 112 ? 2.905 -7.858 14.767 1.00 92.81 112 PHE A O 1
ATOM 841 N N . GLU A 1 113 ? 4.116 -8.827 16.388 1.00 89.44 113 GLU A N 1
ATOM 842 C CA . GLU A 1 113 ? 4.272 -7.643 17.230 1.00 89.44 113 GLU A CA 1
ATOM 843 C C . GLU A 1 113 ? 5.750 -7.576 17.653 1.00 89.44 113 GLU A C 1
ATOM 845 O O . GLU A 1 113 ? 6.324 -8.562 18.120 1.00 89.44 113 GLU A O 1
ATOM 850 N N . GLY A 1 114 ? 6.407 -6.436 17.426 1.00 80.94 114 GLY A N 1
ATOM 851 C CA . GLY A 1 114 ? 7.818 -6.238 17.773 1.00 80.94 114 GLY A CA 1
ATOM 852 C C . GLY A 1 114 ? 8.804 -6.765 16.725 1.00 80.94 114 GLY A C 1
ATOM 853 O O . GLY A 1 114 ? 9.314 -5.990 15.924 1.00 80.94 114 GLY A O 1
ATOM 854 N N . SER A 1 115 ? 9.130 -8.060 16.740 1.00 82.25 115 SER A N 1
ATOM 855 C CA . SER A 1 115 ? 10.153 -8.629 15.841 1.00 82.25 115 SER A CA 1
ATOM 856 C C . SER A 1 115 ? 9.678 -9.893 15.136 1.00 82.25 115 SER A C 1
ATOM 858 O O . SER A 1 115 ? 8.956 -10.695 15.726 1.00 82.25 115 SER A O 1
ATOM 860 N N . VAL A 1 116 ? 10.129 -10.100 13.895 1.00 86.38 116 VAL A N 1
ATOM 861 C CA . VAL A 1 116 ? 9.810 -11.296 13.111 1.00 86.38 116 VAL A CA 1
ATOM 862 C C . VAL A 1 116 ? 11.011 -11.775 12.300 1.00 86.38 116 VAL A C 1
ATOM 864 O O . VAL A 1 116 ? 11.644 -11.010 11.573 1.00 86.38 116 VAL A O 1
ATOM 867 N N . SER A 1 117 ? 11.310 -13.070 12.400 1.00 86.75 117 SER A N 1
ATOM 868 C CA . SER A 1 117 ? 12.320 -13.709 11.556 1.00 86.75 117 SER A CA 1
ATOM 869 C C . SER A 1 117 ? 11.775 -13.908 10.142 1.00 86.75 117 SER A C 1
ATOM 871 O O . SER A 1 117 ? 10.680 -14.446 9.955 1.00 86.75 117 SER A O 1
ATOM 873 N N . ASN A 1 118 ? 12.522 -13.454 9.137 1.00 87.75 118 ASN A N 1
ATOM 874 C CA . ASN A 1 118 ? 12.126 -13.540 7.737 1.00 87.75 118 ASN A CA 1
ATOM 875 C C . ASN A 1 118 ? 13.359 -13.557 6.809 1.00 87.75 118 ASN A C 1
ATOM 877 O O . ASN A 1 118 ? 14.445 -13.168 7.227 1.00 87.75 118 ASN A O 1
ATOM 881 N N . PRO A 1 119 ? 13.224 -13.990 5.542 1.00 88.88 119 PRO A N 1
ATOM 882 C CA . PRO A 1 119 ? 14.374 -14.108 4.645 1.00 88.88 119 PRO A CA 1
ATOM 883 C C . PRO A 1 119 ? 14.735 -12.808 3.903 1.00 88.88 119 PRO A C 1
ATOM 885 O O . PRO A 1 119 ? 15.754 -12.774 3.202 1.00 88.88 119 PRO A O 1
ATOM 888 N N . CYS A 1 120 ? 13.903 -11.762 3.968 1.00 82.69 120 CYS A N 1
ATOM 889 C CA . CYS A 1 120 ? 14.091 -10.527 3.198 1.00 82.69 120 CYS A CA 1
ATOM 890 C C . CYS A 1 120 ? 14.825 -9.426 3.958 1.00 82.69 120 CYS A C 1
ATOM 892 O O . CYS A 1 120 ? 15.523 -8.641 3.319 1.00 82.69 120 CYS A O 1
ATOM 894 N N . THR A 1 121 ? 14.695 -9.377 5.278 1.00 71.75 121 THR A N 1
ATOM 895 C CA . THR A 1 121 ? 15.417 -8.437 6.134 1.00 71.75 121 THR A CA 1
ATOM 896 C C . THR A 1 121 ? 16.325 -9.212 7.074 1.00 71.75 121 THR A C 1
ATOM 898 O O . THR A 1 121 ? 16.054 -10.366 7.403 1.00 71.75 121 THR A O 1
ATOM 901 N N . ALA A 1 122 ? 17.415 -8.587 7.517 1.00 62.81 122 ALA A N 1
ATOM 902 C CA . ALA A 1 122 ? 18.139 -9.103 8.672 1.00 62.81 122 ALA A CA 1
ATOM 903 C C . ALA A 1 122 ? 17.166 -9.220 9.870 1.00 62.81 122 ALA A C 1
ATOM 905 O O . ALA A 1 122 ? 16.141 -8.527 9.876 1.00 62.81 122 ALA A O 1
ATOM 906 N N . PRO A 1 123 ? 17.454 -10.070 10.873 1.00 51.97 123 PRO A N 1
ATOM 907 C CA . PRO A 1 123 ? 16.715 -10.104 12.133 1.00 51.97 123 PRO A CA 1
ATOM 908 C C . PRO A 1 123 ? 16.994 -8.826 12.947 1.00 51.97 123 PRO A C 1
ATOM 910 O O . PRO A 1 123 ? 17.581 -8.862 14.021 1.00 51.97 123 PRO A O 1
ATOM 913 N N . THR A 1 124 ? 16.624 -7.670 12.406 1.00 51.88 124 THR A N 1
ATOM 914 C CA . THR A 1 124 ? 16.420 -6.440 13.162 1.00 51.88 124 THR A CA 1
ATOM 915 C C . THR A 1 124 ? 14.995 -6.462 13.708 1.00 51.88 124 THR A C 1
ATOM 917 O O . THR A 1 124 ? 14.159 -7.265 13.272 1.00 51.88 124 THR A O 1
ATOM 920 N N . LYS A 1 125 ? 14.694 -5.614 14.693 1.00 53.97 125 LYS A N 1
ATOM 921 C CA . LYS A 1 125 ? 13.305 -5.390 15.100 1.00 53.97 125 LYS A CA 1
ATOM 922 C C . LYS A 1 125 ? 12.580 -4.859 13.864 1.00 53.97 125 LYS A C 1
ATOM 924 O O . LYS A 1 125 ? 12.824 -3.747 13.423 1.00 53.97 125 LYS A O 1
ATOM 929 N N . ALA A 1 126 ? 11.806 -5.706 13.196 1.00 54.03 126 ALA A N 1
ATOM 930 C CA . ALA A 1 126 ? 11.140 -5.324 11.964 1.00 54.03 126 ALA A CA 1
ATOM 931 C C . ALA A 1 126 ? 10.068 -4.283 12.303 1.00 54.03 126 ALA A C 1
ATOM 933 O O . ALA A 1 126 ? 8.953 -4.633 12.667 1.00 54.03 126 ALA A O 1
ATOM 934 N N . SER A 1 127 ? 10.418 -3.004 12.219 1.00 63.66 127 SER A N 1
ATOM 935 C CA . SER A 1 127 ? 9.469 -1.914 12.398 1.00 63.66 127 SER A CA 1
ATOM 936 C C . SER A 1 127 ? 8.607 -1.790 11.140 1.00 63.66 127 SER A C 1
ATOM 938 O O . SER A 1 127 ? 9.006 -1.159 10.162 1.00 63.66 127 SER A O 1
ATOM 940 N N . GLY A 1 128 ? 7.417 -2.392 11.168 1.00 82.50 128 GLY A N 1
ATOM 941 C CA . GLY A 1 128 ? 6.347 -2.116 10.212 1.00 82.50 128 GLY A CA 1
ATOM 942 C C . GLY A 1 128 ? 5.932 -3.249 9.268 1.00 82.50 128 GLY A C 1
ATOM 943 O O . GLY A 1 128 ? 6.513 -4.331 9.218 1.00 82.50 128 GLY A O 1
ATOM 944 N N . THR A 1 129 ? 4.863 -2.978 8.518 1.00 89.69 129 THR A N 1
ATOM 945 C CA . THR A 1 129 ? 4.229 -3.914 7.576 1.00 89.69 129 THR A CA 1
ATOM 946 C C . THR A 1 129 ? 4.923 -3.918 6.205 1.00 89.69 129 THR A C 1
ATOM 948 O O . THR A 1 129 ? 5.107 -2.858 5.604 1.00 89.69 129 THR A O 1
ATOM 951 N N . PHE A 1 130 ? 5.283 -5.096 5.677 1.00 90.69 130 PHE A N 1
ATOM 952 C CA . PHE A 1 130 ? 5.989 -5.239 4.392 1.00 90.69 130 PHE A CA 1
ATOM 953 C C . PHE A 1 130 ? 5.700 -6.561 3.656 1.00 90.69 130 PHE A C 1
ATOM 955 O O . PHE A 1 130 ? 5.222 -7.540 4.226 1.00 90.69 130 PHE A O 1
ATOM 962 N N . TYR A 1 131 ? 6.048 -6.614 2.365 1.00 92.94 131 TYR A N 1
ATOM 963 C CA . TYR A 1 131 ? 6.027 -7.835 1.550 1.00 92.94 131 TYR A CA 1
ATOM 964 C C . TYR A 1 131 ? 7.438 -8.372 1.291 1.00 92.94 131 TYR A C 1
ATOM 966 O O . TYR A 1 131 ? 8.302 -7.648 0.785 1.00 92.94 131 TYR A O 1
ATOM 974 N N . CYS A 1 132 ? 7.649 -9.663 1.550 1.00 91.50 132 CYS A N 1
ATOM 975 C CA . CYS A 1 132 ? 8.887 -10.365 1.237 1.00 91.50 132 CYS A CA 1
ATOM 976 C C . CYS A 1 132 ? 8.758 -11.197 -0.047 1.00 91.50 132 CYS A C 1
ATOM 978 O O . CYS A 1 132 ? 8.058 -12.207 -0.097 1.00 91.50 132 CYS A O 1
ATOM 980 N N . SER A 1 133 ? 9.491 -10.816 -1.096 1.00 90.19 133 SER A N 1
ATOM 981 C CA . SER A 1 133 ? 9.456 -11.508 -2.392 1.00 90.19 133 SER A CA 1
ATOM 982 C C . SER A 1 133 ? 10.099 -12.899 -2.376 1.00 90.19 133 SER A C 1
ATOM 984 O O . SER A 1 133 ? 9.711 -13.742 -3.183 1.00 90.19 133 SER A O 1
ATOM 986 N N . LYS A 1 134 ? 11.045 -13.165 -1.461 1.00 90.38 134 LYS A N 1
ATOM 987 C CA . LYS A 1 134 ? 11.771 -14.448 -1.389 1.00 90.38 134 LYS A CA 1
ATOM 988 C C . LYS A 1 134 ? 10.877 -15.619 -0.978 1.00 90.38 134 LYS A C 1
ATOM 990 O O . LYS A 1 134 ? 11.027 -16.705 -1.523 1.00 90.38 134 LYS A O 1
ATOM 995 N N . ASN A 1 135 ? 9.952 -15.401 -0.042 1.00 94.75 135 ASN A N 1
ATOM 996 C CA . ASN A 1 135 ? 9.002 -16.423 0.416 1.00 94.75 135 ASN A CA 1
ATOM 997 C C . ASN A 1 135 ? 7.535 -16.091 0.105 1.00 94.75 135 ASN A C 1
ATOM 999 O O . ASN A 1 135 ? 6.661 -16.894 0.412 1.00 94.75 135 ASN A O 1
ATOM 1003 N N . LYS A 1 136 ? 7.270 -14.954 -0.554 1.00 95.62 136 LYS A N 1
ATOM 1004 C CA . LYS A 1 136 ? 5.932 -14.508 -0.970 1.00 95.62 136 LYS A CA 1
ATOM 1005 C C . LYS A 1 136 ? 4.978 -14.291 0.215 1.00 95.62 136 LYS A C 1
ATOM 1007 O O . LYS A 1 136 ? 3.782 -14.568 0.106 1.00 95.62 136 LYS A O 1
ATOM 1012 N N . THR A 1 137 ? 5.507 -13.757 1.316 1.00 96.12 137 THR A N 1
ATOM 1013 C CA . THR A 1 137 ? 4.763 -13.511 2.561 1.00 96.12 137 THR A CA 1
ATOM 1014 C C . THR A 1 137 ? 4.606 -12.016 2.840 1.00 96.12 137 THR A C 1
ATOM 1016 O O . THR A 1 137 ? 5.564 -11.247 2.721 1.00 96.12 137 THR A O 1
ATOM 1019 N N . LEU A 1 138 ? 3.398 -11.608 3.233 1.00 95.81 138 LEU A N 1
ATOM 1020 C CA . LEU A 1 138 ? 3.111 -10.332 3.885 1.00 95.81 138 LEU A CA 1
ATOM 1021 C C . LEU A 1 138 ? 3.391 -10.460 5.383 1.00 95.81 138 LEU A C 1
ATOM 1023 O O . LEU A 1 138 ? 2.743 -11.243 6.073 1.00 95.81 138 LEU A O 1
ATOM 1027 N N . TYR A 1 139 ? 4.338 -9.680 5.883 1.00 94.44 139 TYR A N 1
ATOM 1028 C CA . TYR A 1 139 ? 4.609 -9.537 7.307 1.00 94.44 139 TYR A CA 1
ATOM 1029 C C . TYR A 1 139 ? 3.899 -8.281 7.795 1.00 94.44 139 TYR A C 1
ATOM 1031 O O . TYR A 1 139 ? 4.163 -7.194 7.285 1.00 94.44 139 TYR A O 1
ATOM 1039 N N . ILE A 1 140 ? 2.971 -8.433 8.734 1.00 95.19 140 ILE A N 1
ATOM 1040 C CA . ILE A 1 140 ? 2.075 -7.357 9.168 1.00 95.19 140 ILE A CA 1
ATOM 1041 C C . ILE A 1 140 ? 2.341 -7.069 10.645 1.00 95.19 140 ILE A C 1
ATOM 1043 O O . ILE A 1 140 ? 2.046 -7.904 11.502 1.00 95.19 140 ILE A O 1
ATOM 1047 N N . ASP A 1 141 ? 2.909 -5.894 10.919 1.00 93.00 141 ASP A N 1
ATOM 1048 C CA . ASP A 1 141 ? 3.207 -5.420 12.275 1.00 93.00 141 ASP A CA 1
ATOM 1049 C C . ASP A 1 141 ? 1.909 -4.947 12.925 1.00 93.00 141 ASP A C 1
ATOM 1051 O O . ASP A 1 141 ? 1.462 -3.814 12.729 1.00 93.00 141 ASP A O 1
ATOM 1055 N N . LEU A 1 142 ? 1.275 -5.827 13.691 1.00 95.12 142 LEU A N 1
ATOM 1056 C CA . LEU A 1 142 ? 0.010 -5.516 14.331 1.00 95.12 142 LEU A CA 1
ATOM 1057 C C . LEU A 1 142 ? 0.161 -4.420 15.390 1.00 95.12 142 LEU A C 1
ATOM 1059 O O . LEU A 1 142 ? -0.757 -3.621 15.560 1.00 95.12 142 LEU A O 1
ATOM 1063 N N . GLY A 1 143 ? 1.327 -4.321 16.031 1.00 93.38 143 GLY A N 1
ATOM 1064 C CA . GLY A 1 143 ? 1.618 -3.234 16.958 1.00 93.38 143 GLY A CA 1
ATOM 1065 C C . GLY A 1 143 ? 1.609 -1.878 16.248 1.00 93.38 143 GLY A C 1
ATOM 1066 O O . GLY A 1 143 ? 1.084 -0.909 16.792 1.00 93.38 143 GLY A O 1
ATOM 1067 N N . GLN A 1 144 ? 2.141 -1.798 15.021 1.00 91.81 144 GLN A N 1
ATOM 1068 C CA . GLN A 1 144 ? 2.088 -0.576 14.203 1.00 91.81 144 GLN A CA 1
ATOM 1069 C C . GLN A 1 144 ? 0.651 -0.193 13.871 1.00 91.81 144 GLN A C 1
ATOM 1071 O O . GLN A 1 144 ? 0.288 0.981 13.950 1.00 91.81 144 GLN A O 1
ATOM 1076 N N . LEU A 1 145 ? -0.164 -1.180 13.508 1.00 95.31 145 LEU A N 1
ATOM 1077 C CA . LEU A 1 145 ? -1.559 -0.946 13.162 1.00 95.31 145 LEU A CA 1
ATOM 1078 C C . LEU A 1 145 ? -2.384 -0.490 14.376 1.00 95.31 145 LEU A C 1
ATOM 1080 O O . LEU A 1 145 ? -3.151 0.465 14.269 1.00 95.31 145 LEU A O 1
ATOM 1084 N N . GLN A 1 146 ? -2.170 -1.107 15.539 1.00 95.44 146 GLN A N 1
ATOM 1085 C CA . GLN A 1 146 ? -2.811 -0.712 16.796 1.00 95.44 146 GLN A CA 1
ATOM 1086 C C . GLN A 1 146 ? -2.381 0.688 17.241 1.00 95.44 146 GLN A C 1
ATOM 1088 O O . GLN A 1 146 ? -3.218 1.477 17.670 1.00 95.44 146 GLN A O 1
ATOM 1093 N N . GLN A 1 147 ? -1.097 1.023 17.091 1.00 94.19 147 GLN A N 1
ATOM 1094 C CA . GLN A 1 147 ? -0.600 2.364 17.384 1.00 94.19 147 GLN A CA 1
ATOM 1095 C C . GLN A 1 147 ? -1.249 3.415 16.476 1.00 94.19 147 GLN A C 1
ATOM 1097 O O . GLN A 1 147 ? -1.687 4.448 16.967 1.00 94.19 147 GLN A O 1
ATOM 1102 N N . LEU A 1 148 ? -1.387 3.141 15.174 1.00 93.94 148 LEU A N 1
ATOM 1103 C CA . LEU A 1 148 ? -2.124 4.027 14.266 1.00 93.94 148 LEU A CA 1
ATOM 1104 C C . LEU A 1 148 ? -3.563 4.256 14.723 1.00 93.94 148 LEU A C 1
ATOM 1106 O O . LEU A 1 148 ? -4.039 5.386 14.689 1.00 93.94 148 LEU A O 1
ATOM 1110 N N . GLN A 1 149 ? -4.251 3.194 15.146 1.00 95.31 149 GLN A N 1
ATOM 1111 C CA . GLN A 1 149 ? -5.627 3.296 15.624 1.00 95.31 149 GLN A CA 1
ATOM 1112 C C . GLN A 1 149 ? -5.747 4.111 16.918 1.00 95.31 149 GLN A C 1
ATOM 1114 O O . GLN A 1 149 ? -6.749 4.803 17.102 1.00 95.31 149 GLN A O 1
ATOM 1119 N N . ALA A 1 150 ? -4.754 4.012 17.804 1.00 95.56 150 ALA A N 1
ATOM 1120 C CA . ALA A 1 150 ? -4.720 4.724 19.076 1.00 95.56 150 ALA A CA 1
ATOM 1121 C C . ALA A 1 150 ? -4.353 6.208 18.906 1.00 95.56 150 ALA A C 1
ATOM 1123 O O . ALA A 1 150 ? -5.042 7.070 19.448 1.00 95.56 150 ALA A O 1
ATOM 1124 N N . ASP A 1 151 ? -3.307 6.500 18.129 1.00 94.88 151 ASP A N 1
ATOM 1125 C CA . ASP A 1 151 ? -2.770 7.855 17.955 1.00 94.88 151 ASP A CA 1
ATOM 1126 C C . ASP A 1 151 ? -3.641 8.702 17.004 1.00 94.88 151 ASP A C 1
ATOM 1128 O O . ASP A 1 151 ? -3.721 9.923 17.148 1.00 94.88 151 ASP A O 1
ATOM 1132 N N . TYR A 1 152 ? -4.320 8.058 16.045 1.00 95.75 152 TYR A N 1
ATOM 1133 C CA . TYR A 1 152 ? -5.133 8.705 15.010 1.00 95.75 152 TYR A CA 1
ATOM 1134 C C . TYR A 1 152 ? -6.507 8.029 14.885 1.00 95.75 152 TYR A C 1
ATOM 1136 O O . TYR A 1 152 ? -6.768 7.328 13.909 1.00 95.75 152 TYR A O 1
ATOM 1144 N N . PRO A 1 153 ? -7.431 8.203 15.845 1.00 92.94 153 PRO A N 1
ATOM 1145 C CA . PRO A 1 153 ? -8.695 7.465 15.854 1.00 92.94 153 PRO A CA 1
ATOM 1146 C C . PRO A 1 153 ? -9.605 7.759 14.648 1.00 92.94 153 PRO A C 1
ATOM 1148 O O . PRO A 1 153 ? -10.373 6.883 14.251 1.00 92.94 153 PRO A O 1
ATOM 1151 N N . ALA A 1 154 ? -9.517 8.953 14.047 1.00 93.06 154 ALA A N 1
ATOM 1152 C CA . ALA A 1 154 ? -10.325 9.337 12.886 1.00 93.06 154 ALA A CA 1
ATOM 1153 C C . ALA A 1 154 ? -9.772 8.777 11.560 1.00 93.06 154 ALA A C 1
ATOM 1155 O O . ALA A 1 154 ? -10.538 8.411 10.667 1.00 93.06 154 ALA A O 1
ATOM 1156 N N . GLU A 1 155 ? -8.450 8.681 11.431 1.00 94.81 155 GLU A N 1
ATOM 1157 C CA . GLU A 1 155 ? -7.762 8.214 10.225 1.00 94.81 155 GLU A CA 1
ATOM 1158 C C . GLU A 1 155 ? -7.330 6.746 10.311 1.00 94.81 155 GLU A C 1
ATOM 1160 O O . GLU A 1 155 ? -7.012 6.137 9.288 1.00 94.81 155 GLU A O 1
ATOM 1165 N N . GLY A 1 156 ? -7.309 6.173 11.515 1.00 94.69 156 GLY A N 1
ATOM 1166 C CA . GLY A 1 156 ? -6.597 4.947 11.861 1.00 94.69 156 GLY A CA 1
ATOM 1167 C C . GLY A 1 156 ? -6.957 3.765 10.976 1.00 94.69 156 GLY A C 1
ATOM 1168 O O . GLY A 1 156 ? -6.061 3.089 10.474 1.00 94.69 156 GLY A O 1
ATOM 1169 N N . ALA A 1 157 ? -8.243 3.540 10.711 1.00 95.94 157 ALA A N 1
ATOM 1170 C CA . ALA A 1 157 ? -8.672 2.446 9.844 1.00 95.94 157 ALA A CA 1
ATOM 1171 C C . ALA A 1 157 ? -8.195 2.628 8.391 1.00 95.94 157 ALA A C 1
ATOM 1173 O O . ALA A 1 157 ? -7.714 1.684 7.761 1.00 95.94 157 ALA A O 1
ATOM 1174 N N . VAL A 1 158 ? -8.267 3.852 7.859 1.00 96.62 158 VAL A N 1
ATOM 1175 C CA . VAL A 1 158 ? -7.817 4.164 6.494 1.00 96.62 158 VAL A CA 1
ATOM 1176 C C . VAL A 1 158 ? -6.290 4.093 6.404 1.00 96.62 158 VAL A C 1
ATOM 1178 O O . VAL A 1 158 ? -5.757 3.541 5.443 1.00 96.62 158 VAL A O 1
ATOM 1181 N N . ALA A 1 159 ? -5.577 4.581 7.421 1.00 96.31 159 ALA A N 1
ATOM 1182 C CA . ALA A 1 159 ? -4.118 4.549 7.493 1.00 96.31 159 ALA A CA 1
ATOM 1183 C C . ALA A 1 159 ? -3.577 3.111 7.602 1.00 96.31 159 ALA A C 1
ATOM 1185 O O . ALA A 1 159 ? -2.618 2.748 6.916 1.00 96.31 159 ALA A O 1
ATOM 1186 N N . GLN A 1 160 ? -4.227 2.264 8.405 1.00 97.56 160 GLN A N 1
ATOM 1187 C CA . GLN A 1 160 ? -3.918 0.836 8.492 1.00 97.56 160 GLN A CA 1
ATOM 1188 C C . GLN A 1 160 ? -4.162 0.131 7.153 1.00 97.56 160 GLN A C 1
ATOM 1190 O O . GLN A 1 160 ? -3.270 -0.555 6.645 1.00 97.56 160 GLN A O 1
ATOM 1195 N N . ALA A 1 161 ? -5.337 0.339 6.549 1.00 97.69 161 ALA A N 1
ATOM 1196 C CA . ALA A 1 161 ? -5.669 -0.227 5.244 1.00 97.69 161 ALA A CA 1
ATOM 1197 C C . ALA A 1 161 ? -4.661 0.195 4.167 1.00 97.69 161 ALA A C 1
ATOM 1199 O O . ALA A 1 161 ? -4.218 -0.631 3.369 1.00 97.69 161 ALA A O 1
ATOM 1200 N N . TYR A 1 162 ? -4.235 1.457 4.195 1.00 97.00 162 TYR A N 1
ATOM 1201 C CA . TYR A 1 162 ? -3.204 1.991 3.319 1.00 97.00 162 TYR A CA 1
ATOM 1202 C C . TYR A 1 162 ? -1.852 1.260 3.468 1.00 97.00 162 TYR A C 1
ATOM 1204 O O . TYR A 1 162 ? -1.271 0.855 2.456 1.00 97.00 162 TYR A O 1
ATOM 1212 N N . LEU A 1 163 ? -1.358 1.029 4.694 1.00 95.38 163 LEU A N 1
ATOM 1213 C CA . LEU A 1 163 ? -0.092 0.308 4.926 1.00 95.38 163 LEU A CA 1
ATOM 1214 C C . LEU A 1 163 ? -0.146 -1.155 4.463 1.00 95.38 163 LEU A C 1
ATOM 1216 O O . LEU A 1 163 ? 0.786 -1.639 3.809 1.00 95.38 163 LEU A O 1
ATOM 1220 N N . ILE A 1 164 ? -1.248 -1.847 4.766 1.00 97.50 164 ILE A N 1
ATOM 1221 C CA . ILE A 1 164 ? -1.473 -3.233 4.336 1.00 97.50 164 ILE A CA 1
ATOM 1222 C C . ILE A 1 164 ? -1.510 -3.284 2.808 1.00 97.50 164 ILE A C 1
ATOM 1224 O O . ILE A 1 164 ? -0.747 -4.030 2.186 1.00 97.50 164 ILE A O 1
ATOM 1228 N N . MET A 1 165 ? -2.338 -2.439 2.190 1.00 97.81 165 MET A N 1
ATOM 1229 C CA . MET A 1 165 ? -2.511 -2.434 0.745 1.00 97.81 165 MET A CA 1
ATOM 1230 C C . MET A 1 165 ? -1.231 -2.017 0.017 1.00 97.81 165 MET A C 1
ATOM 1232 O O . MET A 1 165 ? -0.927 -2.587 -1.022 1.00 97.81 165 MET A O 1
ATOM 1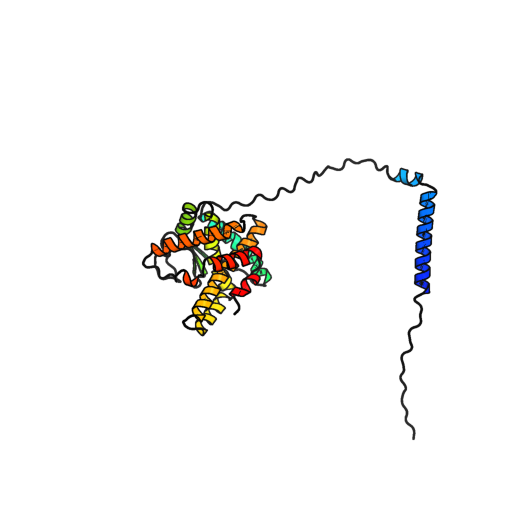236 N N . ARG A 1 166 ? -0.391 -1.130 0.568 1.00 95.12 166 ARG A N 1
ATOM 1237 C CA . ARG A 1 166 ? 0.925 -0.805 -0.022 1.00 95.12 166 ARG A CA 1
ATOM 1238 C C . ARG A 1 166 ? 1.848 -2.027 -0.106 1.00 95.12 166 ARG A C 1
ATOM 1240 O O . ARG A 1 166 ? 2.624 -2.147 -1.060 1.00 95.12 166 ARG A O 1
ATOM 1247 N N . SER A 1 167 ? 1.756 -2.946 0.854 1.00 94.75 167 SER A N 1
ATOM 1248 C CA . SER A 1 167 ? 2.480 -4.224 0.821 1.00 94.75 167 SER A CA 1
ATOM 1249 C C . SER A 1 167 ? 1.856 -5.205 -0.175 1.00 94.75 167 SER A C 1
ATOM 1251 O O . SER A 1 167 ? 2.580 -5.834 -0.952 1.00 94.75 167 SER A O 1
ATOM 1253 N N . VAL A 1 168 ? 0.523 -5.266 -0.244 1.00 98.19 168 VAL A N 1
ATOM 1254 C CA . VAL A 1 168 ? -0.197 -6.036 -1.273 1.00 98.19 168 VAL A CA 1
ATOM 1255 C C . VAL A 1 168 ? 0.124 -5.526 -2.687 1.00 98.19 168 VAL A C 1
ATOM 1257 O O . VAL A 1 168 ? 0.370 -6.325 -3.586 1.00 98.19 168 VAL A O 1
ATOM 1260 N N . SER A 1 169 ? 0.215 -4.212 -2.894 1.00 97.38 169 SER A N 1
ATOM 1261 C CA . SER A 1 169 ? 0.581 -3.577 -4.166 1.00 97.38 169 SER A CA 1
ATOM 1262 C C . SER A 1 169 ? 1.985 -3.983 -4.617 1.00 97.38 169 SER A C 1
ATOM 1264 O O . SER A 1 169 ? 2.213 -4.237 -5.800 1.00 97.38 169 SER A O 1
ATOM 1266 N N . GLN A 1 170 ? 2.929 -4.133 -3.681 1.00 95.62 170 GLN A N 1
ATOM 1267 C CA . GLN A 1 170 ? 4.250 -4.680 -3.993 1.00 95.62 170 GLN A CA 1
ATOM 1268 C C . GLN A 1 170 ? 4.161 -6.145 -4.438 1.00 95.62 170 GLN A C 1
ATOM 1270 O O . GLN A 1 170 ? 4.814 -6.528 -5.410 1.00 95.62 170 GLN A O 1
ATOM 1275 N N . HIS A 1 171 ? 3.327 -6.954 -3.785 1.00 97.25 171 HIS A N 1
ATOM 1276 C CA . HIS A 1 171 ? 3.065 -8.323 -4.221 1.00 97.25 171 HIS A CA 1
ATOM 1277 C C . HIS A 1 171 ? 2.431 -8.374 -5.625 1.00 97.25 171 HIS A C 1
ATOM 1279 O O . HIS A 1 171 ? 2.942 -9.083 -6.492 1.00 97.25 171 HIS A O 1
ATOM 1285 N N . ALA A 1 172 ? 1.399 -7.571 -5.897 1.00 97.06 172 ALA A N 1
ATOM 1286 C CA . ALA A 1 172 ? 0.750 -7.488 -7.210 1.00 97.06 172 ALA A CA 1
ATOM 1287 C C . ALA A 1 172 ? 1.732 -7.055 -8.315 1.00 97.06 172 ALA A C 1
ATOM 1289 O O . ALA A 1 172 ? 1.763 -7.639 -9.401 1.00 97.06 172 ALA A O 1
ATOM 1290 N N . SER A 1 173 ? 2.620 -6.098 -8.019 1.00 95.62 173 SER A N 1
ATOM 1291 C CA . SER A 1 173 ? 3.689 -5.695 -8.944 1.00 95.62 173 SER A CA 1
ATOM 1292 C C . SER A 1 173 ? 4.686 -6.824 -9.241 1.00 95.62 173 SER A C 1
ATOM 1294 O O . SER A 1 173 ? 5.262 -6.874 -10.325 1.00 95.62 173 SER A O 1
ATOM 1296 N N . ALA A 1 174 ? 4.883 -7.760 -8.305 1.00 94.88 174 ALA A N 1
ATOM 1297 C CA . ALA A 1 174 ? 5.720 -8.933 -8.533 1.00 94.88 174 ALA A CA 1
ATOM 1298 C C . ALA A 1 174 ? 5.026 -9.964 -9.437 1.00 94.88 174 ALA A C 1
ATOM 1300 O O . ALA A 1 174 ? 5.699 -10.594 -10.248 1.00 94.88 174 ALA A O 1
ATOM 1301 N N . GLN A 1 175 ? 3.701 -10.117 -9.342 1.00 95.38 175 GLN A N 1
ATOM 1302 C CA . GLN A 1 175 ? 2.945 -11.051 -10.189 1.00 95.38 175 GLN A CA 1
ATOM 1303 C C . GLN A 1 175 ? 2.822 -10.586 -11.637 1.00 95.38 175 GLN A C 1
ATOM 1305 O O . GLN A 1 175 ? 2.863 -11.401 -12.551 1.00 95.38 175 GLN A O 1
ATOM 1310 N N . THR A 1 176 ? 2.714 -9.275 -11.836 1.00 93.94 176 THR A N 1
ATOM 1311 C CA . THR A 1 176 ? 2.605 -8.649 -13.162 1.00 93.94 176 THR A CA 1
ATOM 1312 C C . THR A 1 176 ? 3.958 -8.470 -13.859 1.00 93.94 176 THR A C 1
ATOM 1314 O O . THR A 1 176 ? 4.005 -8.041 -15.006 1.00 93.94 176 THR A O 1
ATOM 1317 N N . GLY A 1 177 ? 5.074 -8.772 -13.183 1.00 93.62 177 GLY A N 1
ATOM 1318 C CA . GLY A 1 177 ? 6.429 -8.592 -13.715 1.00 93.62 177 GLY A CA 1
ATOM 1319 C C . GLY A 1 177 ? 6.978 -7.163 -13.608 1.00 93.62 177 GLY A C 1
ATOM 1320 O O . GLY A 1 177 ? 8.170 -6.954 -13.839 1.00 93.62 177 GLY A O 1
ATOM 1321 N N . LEU A 1 178 ? 6.169 -6.191 -13.174 1.00 94.00 178 LEU A N 1
ATOM 1322 C CA . LEU A 1 178 ? 6.589 -4.795 -13.007 1.00 94.00 178 LEU A CA 1
ATOM 1323 C C . LEU A 1 178 ? 7.746 -4.657 -12.013 1.00 94.00 178 LEU A C 1
ATOM 1325 O O . LEU A 1 178 ? 8.710 -3.946 -12.283 1.00 94.00 178 LEU A O 1
ATOM 1329 N N . TYR A 1 179 ? 7.719 -5.386 -10.894 1.00 93.00 179 TYR A N 1
ATOM 1330 C CA . TYR A 1 179 ? 8.834 -5.353 -9.945 1.00 93.00 179 TYR A CA 1
ATOM 1331 C C . TYR A 1 179 ? 10.148 -5.831 -10.581 1.00 93.00 179 TYR A C 1
ATOM 1333 O O . TYR A 1 179 ? 11.193 -5.213 -10.378 1.00 93.00 179 TYR A O 1
ATOM 1341 N N . ALA A 1 180 ? 10.102 -6.902 -11.381 1.00 93.38 180 ALA A N 1
ATOM 1342 C CA . ALA A 1 180 ? 11.280 -7.411 -12.080 1.00 93.38 180 ALA A CA 1
ATOM 1343 C C . ALA A 1 180 ? 11.808 -6.387 -13.095 1.00 93.38 180 ALA A C 1
ATOM 1345 O O . ALA A 1 180 ? 13.014 -6.148 -13.143 1.00 93.38 180 ALA A O 1
ATOM 1346 N N . HIS A 1 181 ? 10.909 -5.721 -13.824 1.00 94.12 181 HIS A N 1
ATOM 1347 C CA . HIS A 1 181 ? 11.257 -4.629 -14.732 1.00 94.12 181 HIS A CA 1
ATOM 1348 C C . HIS A 1 181 ? 12.020 -3.501 -14.013 1.00 94.12 181 HIS A C 1
ATOM 1350 O O . HIS A 1 181 ? 13.128 -3.155 -14.423 1.00 94.12 181 HIS A O 1
ATOM 1356 N N . PHE A 1 182 ? 11.506 -3.005 -12.879 1.00 93.69 182 PHE A N 1
ATOM 1357 C CA . PHE A 1 182 ? 12.202 -1.992 -12.072 1.00 93.69 182 PHE A CA 1
ATOM 1358 C C . PHE A 1 182 ? 13.562 -2.462 -11.558 1.00 93.69 182 PHE A C 1
ATOM 1360 O O . PHE A 1 182 ? 14.511 -1.680 -11.515 1.00 93.69 182 PHE A O 1
ATOM 1367 N N . LYS A 1 183 ? 13.673 -3.730 -11.146 1.00 91.62 183 LYS A N 1
ATOM 1368 C CA . LYS A 1 183 ? 14.936 -4.290 -10.651 1.00 91.62 183 LYS A CA 1
ATOM 1369 C C . LYS A 1 183 ? 15.999 -4.361 -11.742 1.00 91.62 183 LYS A C 1
ATOM 1371 O O . LYS A 1 183 ? 17.138 -3.996 -11.460 1.00 91.62 183 LYS A O 1
ATOM 1376 N N . ILE A 1 184 ? 15.631 -4.779 -12.950 1.00 94.75 184 ILE A N 1
ATOM 1377 C CA . ILE A 1 184 ? 16.539 -4.820 -14.103 1.00 94.75 184 ILE A CA 1
ATOM 1378 C C . ILE A 1 184 ? 16.955 -3.398 -14.496 1.00 94.75 184 ILE A C 1
ATOM 1380 O O . ILE A 1 184 ? 18.146 -3.128 -14.624 1.00 94.75 184 ILE A O 1
ATOM 1384 N N . ALA A 1 185 ? 16.002 -2.467 -14.599 1.00 94.31 185 ALA A N 1
ATOM 1385 C CA . ALA A 1 185 ? 16.300 -1.069 -14.909 1.00 94.31 185 ALA A CA 1
ATOM 1386 C C . ALA A 1 185 ? 17.262 -0.445 -13.880 1.00 94.31 185 ALA A C 1
ATOM 1388 O O . ALA A 1 185 ? 18.232 0.205 -14.258 1.00 94.31 185 ALA A O 1
ATOM 1389 N N . GLN A 1 186 ? 17.057 -0.707 -12.582 1.00 92.75 186 GLN A N 1
ATOM 1390 C CA . GLN A 1 186 ? 17.960 -0.235 -11.523 1.00 92.75 186 GLN A CA 1
ATOM 1391 C C . GLN A 1 186 ? 19.362 -0.840 -11.631 1.00 92.75 186 GLN A C 1
ATOM 1393 O O . GLN A 1 186 ? 20.341 -0.158 -11.344 1.00 92.75 186 GLN A O 1
ATOM 1398 N N . GLN A 1 187 ? 19.474 -2.114 -12.020 1.00 92.81 187 GLN A N 1
ATOM 1399 C CA . GLN A 1 187 ? 20.774 -2.757 -12.230 1.00 92.81 187 GLN A CA 1
ATOM 1400 C C . GLN A 1 187 ? 21.530 -2.120 -13.398 1.00 92.81 187 GLN A C 1
ATOM 1402 O O . GLN A 1 187 ? 22.724 -1.868 -13.267 1.00 92.81 187 GLN A O 1
ATOM 1407 N N . ILE A 1 188 ? 20.832 -1.821 -14.497 1.00 95.12 188 ILE A N 1
ATOM 1408 C CA . ILE A 1 188 ? 21.402 -1.146 -15.671 1.00 95.12 188 ILE A CA 1
ATOM 1409 C C . ILE A 1 188 ? 21.840 0.283 -15.321 1.00 95.12 188 ILE A C 1
ATOM 1411 O O . ILE A 1 188 ? 22.939 0.688 -15.686 1.00 95.12 188 ILE A O 1
ATOM 1415 N N . ALA A 1 189 ? 21.019 1.025 -14.572 1.00 93.69 189 ALA A N 1
ATOM 1416 C CA . ALA A 1 189 ? 21.332 2.385 -14.127 1.00 93.69 189 ALA A CA 1
ATOM 1417 C C . ALA A 1 189 ? 22.500 2.448 -13.119 1.00 93.69 189 ALA A C 1
ATOM 1419 O O . ALA A 1 189 ? 23.090 3.505 -12.907 1.00 93.69 189 ALA A O 1
ATOM 1420 N N . GLY A 1 190 ? 22.839 1.332 -12.465 1.00 92.50 190 GLY A N 1
ATOM 1421 C CA . GLY A 1 190 ? 23.904 1.277 -11.470 1.00 92.50 190 GLY A CA 1
ATOM 1422 C C . GLY A 1 190 ? 23.564 2.062 -10.196 1.00 92.50 190 GLY A C 1
ATOM 1423 O O . GLY A 1 190 ? 22.543 1.819 -9.545 1.00 92.50 190 GLY A O 1
ATOM 1424 N N . LYS A 1 191 ? 24.456 2.972 -9.791 1.00 88.88 191 LYS A N 1
ATOM 1425 C CA . LYS A 1 191 ? 24.301 3.829 -8.602 1.00 88.88 191 LYS A CA 1
ATOM 1426 C C . LYS A 1 191 ? 24.148 5.288 -9.028 1.00 88.88 191 LYS A C 1
ATOM 1428 O O . LYS A 1 191 ? 24.778 5.711 -9.988 1.00 88.88 191 LYS A O 1
ATOM 1433 N N . GLY A 1 192 ? 23.394 6.064 -8.253 1.00 88.75 192 GLY A N 1
ATOM 1434 C CA . GLY A 1 192 ? 23.203 7.497 -8.473 1.00 88.75 192 GLY A CA 1
ATOM 1435 C C . GLY A 1 192 ? 21.758 7.854 -8.804 1.00 88.75 192 GLY A C 1
ATOM 1436 O O . GLY A 1 192 ? 20.850 7.044 -8.611 1.00 88.75 192 GLY A O 1
ATOM 1437 N N . LYS A 1 193 ? 21.567 9.078 -9.308 1.00 89.12 193 LYS A N 1
ATOM 1438 C CA . LYS A 1 193 ? 20.251 9.717 -9.471 1.00 89.12 193 LYS A CA 1
ATOM 1439 C C . LYS A 1 193 ? 19.255 8.870 -10.263 1.00 89.12 193 LYS A C 1
ATOM 1441 O O . LYS A 1 193 ? 18.112 8.763 -9.843 1.00 89.12 193 LYS A O 1
ATOM 1446 N N . ASP A 1 194 ? 19.692 8.211 -11.332 1.00 90.75 194 ASP A N 1
ATOM 1447 C CA . ASP A 1 194 ? 18.811 7.388 -12.171 1.00 90.75 194 ASP A CA 1
ATOM 1448 C C . ASP A 1 194 ? 18.290 6.152 -11.420 1.00 90.75 194 ASP A C 1
ATOM 1450 O O . ASP A 1 194 ? 17.114 5.796 -11.498 1.00 90.75 194 ASP A O 1
ATOM 1454 N N . SER A 1 195 ? 19.156 5.516 -10.626 1.00 90.81 195 SER A N 1
ATOM 1455 C CA . SER A 1 195 ? 18.785 4.390 -9.762 1.00 90.81 195 SER A CA 1
ATOM 1456 C C . SER A 1 195 ? 17.810 4.826 -8.665 1.00 90.81 195 SER A C 1
ATOM 1458 O O . SER A 1 195 ? 16.871 4.098 -8.336 1.00 90.81 195 SER A O 1
ATOM 1460 N N . ASP A 1 196 ? 18.005 6.023 -8.110 1.00 89.56 196 ASP A N 1
ATOM 1461 C CA . ASP A 1 196 ? 17.141 6.579 -7.067 1.00 89.56 196 ASP A CA 1
ATOM 1462 C C . ASP A 1 196 ? 15.777 7.020 -7.615 1.00 89.56 196 ASP A C 1
ATOM 1464 O O . ASP A 1 196 ? 14.753 6.744 -6.988 1.00 89.56 196 ASP A O 1
ATOM 1468 N N . GLU A 1 197 ? 15.735 7.580 -8.823 1.00 91.31 197 GLU A N 1
ATOM 1469 C CA . GLU A 1 197 ? 14.496 7.903 -9.537 1.00 91.31 197 GLU A CA 1
ATOM 1470 C C . GLU A 1 197 ? 13.666 6.641 -9.824 1.00 91.31 197 GLU A C 1
ATOM 1472 O O . GLU A 1 197 ? 12.458 6.611 -9.589 1.00 91.31 197 GLU A O 1
ATOM 1477 N N . LEU A 1 198 ? 14.300 5.539 -10.239 1.00 93.19 198 LEU A N 1
ATOM 1478 C CA . LEU A 1 198 ? 13.605 4.261 -10.432 1.00 93.19 198 LEU A CA 1
ATOM 1479 C C . LEU A 1 198 ? 13.025 3.697 -9.124 1.00 93.19 198 LEU A C 1
ATOM 1481 O O . LEU A 1 198 ? 11.952 3.086 -9.136 1.00 93.19 198 LEU A O 1
ATOM 1485 N N . LYS A 1 199 ? 13.703 3.894 -7.984 1.00 91.19 199 LYS A N 1
ATOM 1486 C CA . LYS A 1 199 ? 13.157 3.523 -6.664 1.00 91.19 199 LYS A CA 1
ATOM 1487 C C . LYS A 1 199 ? 11.970 4.403 -6.291 1.00 91.19 199 LYS A C 1
ATOM 1489 O O . LYS A 1 199 ? 10.972 3.873 -5.797 1.00 91.19 199 LYS A O 1
ATOM 1494 N N . LEU A 1 200 ? 12.063 5.710 -6.535 1.00 92.19 200 LEU A N 1
ATOM 1495 C CA . LEU A 1 200 ? 10.977 6.657 -6.300 1.00 92.19 200 LEU A CA 1
ATOM 1496 C C . LEU A 1 200 ? 9.740 6.263 -7.115 1.00 92.19 200 LEU A C 1
ATOM 1498 O O . LEU A 1 200 ? 8.676 6.033 -6.541 1.00 92.19 200 LEU A O 1
ATOM 1502 N N . ARG A 1 201 ? 9.897 6.077 -8.428 1.00 94.88 201 ARG A N 1
ATOM 1503 C CA . ARG A 1 201 ? 8.825 5.650 -9.338 1.00 94.88 201 ARG A CA 1
ATOM 1504 C C . ARG A 1 201 ? 8.157 4.358 -8.885 1.00 94.88 201 ARG A C 1
ATOM 1506 O O . ARG A 1 201 ? 6.934 4.305 -8.794 1.00 94.88 201 ARG A O 1
ATOM 1513 N N . PHE A 1 202 ? 8.936 3.349 -8.489 1.00 95.06 202 PHE A N 1
ATOM 1514 C CA . PHE A 1 202 ? 8.369 2.108 -7.960 1.00 95.06 202 PHE A CA 1
ATOM 1515 C C . PHE A 1 202 ? 7.571 2.321 -6.661 1.00 95.06 202 PHE A C 1
ATOM 1517 O O . PHE A 1 202 ? 6.527 1.700 -6.447 1.00 95.06 202 PHE A O 1
ATOM 1524 N N . ASN A 1 203 ? 8.030 3.212 -5.783 1.00 93.25 203 ASN A N 1
ATOM 1525 C CA . ASN A 1 203 ? 7.303 3.549 -4.563 1.00 93.25 203 ASN A CA 1
ATOM 1526 C C . ASN A 1 203 ? 6.011 4.337 -4.830 1.00 93.25 203 ASN A C 1
ATOM 1528 O O . ASN A 1 203 ? 5.021 4.092 -4.136 1.00 93.25 203 ASN A O 1
ATOM 1532 N N . LEU A 1 204 ? 5.990 5.216 -5.833 1.00 96.19 204 LEU A N 1
ATOM 1533 C CA . LEU A 1 204 ? 4.781 5.922 -6.268 1.00 96.19 204 LEU A CA 1
ATOM 1534 C C . LEU A 1 204 ? 3.806 4.987 -6.993 1.00 96.19 204 LEU A C 1
ATOM 1536 O O . LEU A 1 204 ? 2.602 5.062 -6.764 1.00 96.19 204 LEU A O 1
ATOM 1540 N N . LEU A 1 205 ? 4.308 4.025 -7.771 1.00 97.25 205 LEU A N 1
ATOM 1541 C CA . LEU A 1 205 ? 3.491 2.972 -8.375 1.00 97.25 205 LEU A CA 1
ATOM 1542 C C . LEU A 1 205 ? 2.722 2.181 -7.308 1.00 97.25 205 LEU A C 1
ATOM 1544 O O . LEU A 1 205 ? 1.527 1.934 -7.463 1.00 97.25 205 LEU A O 1
ATOM 1548 N N . LYS A 1 206 ? 3.382 1.825 -6.198 1.00 96.75 206 LYS A N 1
ATOM 1549 C CA . LYS A 1 206 ? 2.720 1.157 -5.066 1.00 96.75 206 LYS A CA 1
ATOM 1550 C C . LYS A 1 206 ? 1.603 2.013 -4.461 1.00 96.75 206 LYS A C 1
ATOM 1552 O O . LYS A 1 206 ? 0.571 1.458 -4.099 1.00 96.75 206 LYS A O 1
ATOM 1557 N N . ASP A 1 207 ? 1.792 3.331 -4.368 1.00 97.38 207 ASP A N 1
ATOM 1558 C CA . ASP A 1 207 ? 0.749 4.255 -3.902 1.00 97.38 207 ASP A CA 1
ATOM 1559 C C . ASP A 1 207 ? -0.417 4.341 -4.879 1.00 97.38 207 ASP A C 1
ATOM 1561 O O . ASP A 1 207 ? -1.570 4.245 -4.462 1.00 97.38 207 ASP A O 1
ATOM 1565 N N . CYS A 1 208 ? -0.126 4.415 -6.175 1.00 98.25 208 CYS A N 1
ATOM 1566 C CA . CYS A 1 208 ? -1.153 4.408 -7.205 1.00 98.25 208 CYS A CA 1
ATOM 1567 C C . CYS A 1 208 ? -1.967 3.110 -7.204 1.00 98.25 208 CYS A C 1
ATOM 1569 O O . CYS A 1 208 ? -3.193 3.168 -7.210 1.00 98.25 208 CYS A O 1
ATOM 1571 N N . PHE A 1 209 ? -1.335 1.940 -7.088 1.00 98.25 209 PHE A N 1
ATOM 1572 C CA . PHE A 1 209 ? -2.052 0.662 -6.972 1.00 98.25 209 PHE A CA 1
ATOM 1573 C C . PHE A 1 209 ? -2.892 0.556 -5.697 1.00 98.25 209 PHE A C 1
ATOM 1575 O O . PHE A 1 209 ? -4.014 0.046 -5.747 1.00 98.25 209 PHE A O 1
ATOM 1582 N N . THR A 1 210 ? -2.407 1.093 -4.576 1.00 98.31 210 THR A N 1
ATOM 1583 C CA . THR A 1 210 ? -3.225 1.215 -3.362 1.00 98.31 210 THR A CA 1
ATOM 1584 C C . THR A 1 210 ? -4.445 2.106 -3.606 1.00 98.31 210 THR A C 1
ATOM 1586 O O . THR A 1 210 ? -5.550 1.761 -3.187 1.00 98.31 210 THR A O 1
ATOM 1589 N N . GLY A 1 211 ? -4.269 3.203 -4.344 1.00 98.00 211 GLY A N 1
ATOM 1590 C CA . GLY A 1 211 ? -5.353 4.071 -4.794 1.00 98.00 211 GLY A CA 1
ATOM 1591 C C . GLY A 1 211 ? -6.363 3.329 -5.657 1.00 98.00 211 GLY A C 1
ATOM 1592 O O . GLY A 1 211 ? -7.552 3.368 -5.365 1.00 98.00 211 GLY A O 1
ATOM 1593 N N . VAL A 1 212 ? -5.901 2.591 -6.667 1.00 98.19 212 VAL A N 1
ATOM 1594 C CA . VAL A 1 212 ? -6.757 1.795 -7.560 1.00 98.19 212 VAL A CA 1
ATOM 1595 C C . VAL A 1 212 ? -7.626 0.827 -6.767 1.00 98.19 212 VAL A C 1
ATOM 1597 O O . VAL A 1 212 ? -8.838 0.790 -6.983 1.00 98.19 212 VAL A O 1
ATOM 1600 N N . TRP A 1 213 ? -7.043 0.097 -5.811 1.00 98.06 213 TRP A N 1
ATOM 1601 C CA . TRP A 1 213 ? -7.815 -0.766 -4.917 1.00 98.06 213 TRP A CA 1
ATOM 1602 C C . TRP A 1 213 ? -8.868 0.024 -4.135 1.00 98.06 213 TRP A C 1
ATOM 1604 O O . TRP A 1 213 ? -10.039 -0.354 -4.142 1.00 98.06 213 TRP A O 1
ATOM 1614 N N . ALA A 1 214 ? -8.480 1.132 -3.503 1.00 97.25 214 ALA A N 1
ATOM 1615 C CA . ALA A 1 214 ? -9.382 1.937 -2.688 1.00 97.25 214 ALA A CA 1
ATOM 1616 C C . ALA A 1 214 ? -10.542 2.521 -3.517 1.00 97.25 214 ALA A C 1
ATOM 1618 O O . ALA A 1 214 ? -11.701 2.431 -3.111 1.00 97.25 214 ALA A O 1
ATOM 1619 N N . GLY A 1 215 ? -10.250 3.045 -4.709 1.00 96.38 215 GLY A N 1
ATOM 1620 C CA . GLY A 1 215 ? -11.235 3.566 -5.655 1.00 96.38 215 GLY A CA 1
ATOM 1621 C C . GLY A 1 215 ? -12.187 2.492 -6.178 1.00 96.38 215 GLY A C 1
ATOM 1622 O O . GLY A 1 215 ? -13.391 2.729 -6.302 1.00 96.38 215 GLY A O 1
ATOM 1623 N N . TYR A 1 216 ? -11.669 1.290 -6.435 1.00 94.94 216 TYR A N 1
ATOM 1624 C CA . TYR A 1 216 ? -12.470 0.143 -6.854 1.00 94.94 216 TYR A CA 1
ATOM 1625 C C . TYR A 1 216 ? -13.370 -0.370 -5.721 1.00 94.94 216 TYR A C 1
ATOM 1627 O O . TYR A 1 216 ? -14.574 -0.543 -5.914 1.00 94.94 216 TYR A O 1
ATOM 1635 N N . ALA A 1 217 ? -12.810 -0.567 -4.525 1.00 92.31 217 ALA A N 1
ATOM 1636 C CA . ALA A 1 217 ? -13.531 -1.036 -3.344 1.00 92.31 217 ALA A CA 1
ATOM 1637 C C . ALA A 1 217 ? -14.600 -0.031 -2.890 1.00 92.31 217 ALA A C 1
ATOM 1639 O O . ALA A 1 217 ? -15.699 -0.432 -2.503 1.00 92.31 217 ALA A O 1
ATOM 1640 N N . ARG A 1 218 ? -14.332 1.278 -3.006 1.00 91.94 218 ARG A N 1
ATOM 1641 C CA . ARG A 1 218 ? -15.302 2.340 -2.699 1.00 91.94 218 ARG A CA 1
ATOM 1642 C C . ARG A 1 218 ? -16.594 2.197 -3.494 1.00 91.94 218 ARG A C 1
ATOM 1644 O O . ARG A 1 218 ? -17.661 2.320 -2.911 1.00 91.94 218 ARG A O 1
ATOM 1651 N N . LYS A 1 219 ? -16.522 1.871 -4.790 1.00 88.31 219 LYS A N 1
ATOM 1652 C CA . LYS A 1 219 ? -17.720 1.697 -5.638 1.00 88.31 219 LYS A CA 1
ATOM 1653 C C . LYS A 1 219 ? -18.668 0.603 -5.127 1.00 88.31 219 LYS A C 1
ATOM 1655 O O . LYS A 1 219 ? -19.830 0.595 -5.513 1.00 88.31 219 LYS A O 1
ATOM 1660 N N . ARG A 1 220 ? -18.172 -0.325 -4.301 1.00 85.56 220 ARG A N 1
ATOM 1661 C CA . ARG A 1 220 ? -18.937 -1.459 -3.762 1.00 85.56 220 ARG A CA 1
ATOM 1662 C C . ARG A 1 220 ? -19.328 -1.293 -2.301 1.00 85.56 220 ARG A C 1
ATOM 1664 O O . ARG A 1 220 ? -20.386 -1.766 -1.913 1.00 85.56 220 ARG A O 1
ATOM 1671 N N . LEU A 1 221 ? -18.450 -0.695 -1.500 1.00 87.88 221 LEU A N 1
ATOM 1672 C CA . LEU A 1 221 ? -18.587 -0.672 -0.042 1.00 87.88 221 LEU A CA 1
ATOM 1673 C C . LEU A 1 221 ? -18.942 0.716 0.508 1.00 87.88 221 LEU A C 1
ATOM 1675 O O . LEU A 1 221 ? -19.293 0.820 1.678 1.00 87.88 221 LEU A O 1
ATOM 1679 N N . ASP A 1 222 ? -18.791 1.769 -0.304 1.00 89.56 222 ASP A N 1
ATOM 1680 C CA . ASP A 1 222 ? -18.958 3.178 0.087 1.00 89.56 222 ASP A CA 1
ATOM 1681 C C . ASP A 1 222 ? -18.243 3.534 1.409 1.00 89.56 222 ASP A C 1
ATOM 1683 O O . ASP A 1 222 ? -18.730 4.293 2.233 1.00 89.56 222 ASP A O 1
ATOM 1687 N N . TRP A 1 223 ? -17.079 2.916 1.639 1.00 89.06 223 TRP A N 1
ATOM 1688 C CA . TRP A 1 223 ? -16.384 2.892 2.933 1.00 89.06 223 TRP A CA 1
ATOM 1689 C C . TRP A 1 223 ? -15.408 4.057 3.159 1.00 89.06 223 TRP A C 1
ATOM 1691 O O . TRP A 1 223 ? -14.842 4.187 4.244 1.00 89.06 223 TRP A O 1
ATOM 1701 N N . LEU A 1 224 ? -15.132 4.843 2.114 1.00 93.44 224 LEU A N 1
ATOM 1702 C CA . LEU A 1 224 ? -14.026 5.798 2.082 1.00 93.44 224 LEU A CA 1
ATOM 1703 C C . LEU A 1 224 ? -14.326 6.987 1.170 1.00 93.44 224 LEU A C 1
ATOM 1705 O O . LEU A 1 224 ? -14.649 6.815 -0.007 1.00 93.44 224 LEU A O 1
ATOM 1709 N N . GLU A 1 225 ? -14.103 8.191 1.687 1.00 93.25 225 GLU A N 1
ATOM 1710 C CA . GLU A 1 225 ? -14.137 9.441 0.930 1.00 93.25 225 GLU A CA 1
ATOM 1711 C C . GLU A 1 225 ? -12.726 9.894 0.521 1.00 93.25 225 GLU A C 1
ATOM 1713 O O . GLU A 1 225 ? -11.751 9.696 1.246 1.00 93.25 225 GLU A O 1
ATOM 1718 N N . GLU A 1 226 ? -12.604 10.586 -0.618 1.00 94.56 226 GLU A N 1
ATOM 1719 C CA . GLU A 1 226 ? -11.305 11.056 -1.135 1.00 94.56 226 GLU A CA 1
ATOM 1720 C C . GLU A 1 226 ? -10.552 11.951 -0.139 1.00 94.56 226 GLU A C 1
ATOM 1722 O O . GLU A 1 226 ? -9.334 11.846 0.014 1.00 94.56 226 GLU A O 1
ATOM 1727 N N . ARG A 1 227 ? -11.279 12.810 0.587 1.00 94.75 227 ARG A N 1
ATOM 1728 C CA . ARG A 1 227 ? -10.694 13.737 1.569 1.00 94.75 227 ARG A CA 1
ATOM 1729 C C . ARG A 1 227 ? -10.000 13.033 2.738 1.00 94.75 227 ARG A C 1
ATOM 1731 O O . ARG A 1 227 ? -9.198 13.663 3.416 1.00 94.75 227 ARG A O 1
ATOM 1738 N N . GLN A 1 228 ? -10.291 11.751 2.972 1.00 95.62 228 GLN A N 1
ATOM 1739 C CA . GLN A 1 228 ? -9.664 10.961 4.034 1.00 95.62 228 GLN A CA 1
ATOM 1740 C C . GLN A 1 228 ? -8.292 10.400 3.618 1.00 95.62 228 GLN A C 1
ATOM 1742 O O . GLN A 1 228 ? -7.519 10.000 4.484 1.00 95.62 228 GLN A O 1
ATOM 1747 N N . LEU A 1 229 ? -7.952 10.395 2.319 1.00 94.75 229 LEU A N 1
ATOM 1748 C CA . LEU A 1 229 ? -6.700 9.815 1.813 1.00 94.75 229 LEU A CA 1
ATOM 1749 C C . LEU A 1 229 ? -5.453 10.555 2.310 1.00 94.75 229 LEU A C 1
ATOM 1751 O O . LEU A 1 229 ? -4.509 9.923 2.777 1.00 94.75 229 LEU A O 1
ATOM 1755 N N . GLY A 1 230 ? -5.448 11.888 2.210 1.00 93.31 230 GLY A N 1
ATOM 1756 C CA . GLY A 1 230 ? -4.319 12.728 2.626 1.00 93.31 230 GLY A CA 1
ATOM 1757 C C . GLY A 1 230 ? -4.010 12.594 4.124 1.00 93.31 230 GLY A C 1
ATOM 1758 O O . GLY A 1 230 ? -2.894 12.200 4.469 1.00 93.31 230 GLY A O 1
ATOM 1759 N N . PRO A 1 231 ? -4.987 12.834 5.021 1.00 94.88 231 PRO A N 1
ATOM 1760 C CA . PRO A 1 231 ? -4.813 12.645 6.462 1.00 94.88 231 PRO A CA 1
ATOM 1761 C C . PRO A 1 231 ? -4.344 11.232 6.838 1.00 94.88 231 PRO A C 1
ATOM 1763 O O . PRO A 1 231 ? -3.401 11.086 7.615 1.00 94.88 231 PRO A O 1
ATOM 1766 N N . ALA A 1 232 ? -4.919 10.190 6.229 1.00 94.56 232 ALA A N 1
ATOM 1767 C CA . ALA A 1 232 ? -4.518 8.807 6.481 1.00 94.56 232 ALA A CA 1
ATOM 1768 C C . ALA A 1 232 ? -3.078 8.506 6.043 1.00 94.56 232 ALA A C 1
ATOM 1770 O O . ALA A 1 232 ? -2.336 7.833 6.763 1.00 94.56 232 ALA A O 1
ATOM 1771 N N . LEU A 1 233 ? -2.657 9.028 4.888 1.00 92.88 233 LEU A N 1
ATOM 1772 C CA . LEU A 1 233 ? -1.278 8.919 4.417 1.00 92.88 233 LEU A CA 1
ATOM 1773 C C . LEU A 1 233 ? -0.303 9.617 5.376 1.00 92.88 233 LEU A C 1
ATOM 1775 O O . LEU A 1 233 ? 0.766 9.077 5.664 1.00 92.88 233 LEU A O 1
ATOM 1779 N N . ILE A 1 234 ? -0.663 10.800 5.884 1.00 90.88 234 ILE A N 1
ATOM 1780 C CA . ILE A 1 234 ? 0.149 11.540 6.858 1.00 90.88 234 ILE A CA 1
ATOM 1781 C C . ILE A 1 234 ? 0.278 10.741 8.159 1.00 90.88 234 ILE A C 1
ATOM 1783 O O . ILE A 1 234 ? 1.403 10.516 8.605 1.00 90.88 234 ILE A O 1
ATOM 1787 N N . ALA A 1 235 ? -0.831 10.250 8.719 1.00 92.81 235 ALA A N 1
ATOM 1788 C CA . ALA A 1 235 ? -0.827 9.421 9.926 1.00 92.81 235 ALA A CA 1
ATOM 1789 C C . ALA A 1 235 ? 0.060 8.175 9.758 1.00 92.81 235 ALA A C 1
ATOM 1791 O O . ALA A 1 235 ? 0.950 7.919 10.573 1.00 92.81 235 ALA A O 1
ATOM 1792 N N . ALA A 1 236 ? -0.106 7.450 8.643 1.00 91.88 236 ALA A N 1
ATOM 1793 C CA . ALA A 1 236 ? 0.720 6.293 8.301 1.00 91.88 236 ALA A CA 1
ATOM 1794 C C . ALA A 1 236 ? 2.219 6.639 8.258 1.00 91.88 236 ALA A C 1
ATOM 1796 O O . ALA A 1 236 ? 3.051 5.870 8.748 1.00 91.88 236 ALA A O 1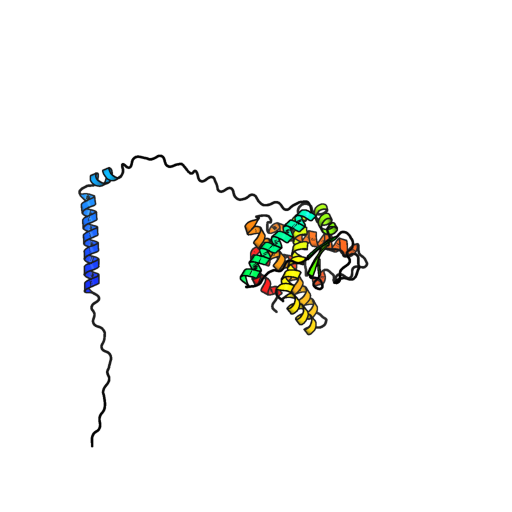
ATOM 1797 N N . ASN A 1 237 ? 2.571 7.800 7.702 1.00 87.38 237 ASN A N 1
ATOM 1798 C CA . ASN A 1 237 ? 3.957 8.253 7.614 1.00 87.38 237 ASN A CA 1
ATOM 1799 C C . ASN A 1 237 ? 4.541 8.608 8.977 1.00 87.38 237 ASN A C 1
ATOM 1801 O O . ASN A 1 237 ? 5.662 8.192 9.261 1.00 87.38 237 ASN A O 1
ATOM 1805 N N . VAL A 1 238 ? 3.792 9.335 9.808 1.00 86.94 238 VAL A N 1
ATOM 1806 C CA . VAL A 1 238 ? 4.251 9.735 11.143 1.00 86.94 238 VAL A CA 1
ATOM 1807 C C . VAL A 1 238 ? 4.506 8.504 12.006 1.00 86.94 238 VAL A C 1
ATOM 1809 O O . VAL A 1 238 ? 5.611 8.352 12.517 1.00 86.94 238 VAL A O 1
ATOM 1812 N N . VAL A 1 239 ? 3.553 7.570 12.098 1.00 86.94 239 VAL A N 1
ATOM 1813 C CA . VAL A 1 239 ? 3.748 6.360 12.919 1.00 86.94 239 VAL A CA 1
ATOM 1814 C C . VAL A 1 239 ? 4.890 5.492 12.389 1.00 86.94 239 VAL A C 1
ATOM 1816 O O . VAL A 1 239 ? 5.682 4.970 13.174 1.00 86.94 239 VAL A O 1
ATOM 1819 N N . THR A 1 240 ? 5.023 5.357 11.065 1.00 84.69 240 THR A N 1
ATOM 1820 C CA . THR A 1 240 ? 6.148 4.616 10.472 1.00 84.69 240 THR A CA 1
ATOM 1821 C C . THR A 1 240 ? 7.487 5.260 10.836 1.00 84.69 240 THR A C 1
ATOM 1823 O O . THR A 1 240 ? 8.399 4.556 11.260 1.00 84.69 240 THR A O 1
ATOM 1826 N N . GLN A 1 241 ? 7.603 6.588 10.739 1.00 81.38 241 GLN A N 1
ATOM 1827 C CA . GLN A 1 241 ? 8.826 7.306 11.112 1.00 81.38 241 GLN A CA 1
ATOM 1828 C C . GLN A 1 241 ? 9.136 7.182 12.607 1.00 81.38 241 GLN A C 1
ATOM 1830 O O . GLN A 1 241 ? 10.275 6.883 12.959 1.00 81.38 241 GLN A O 1
ATOM 1835 N N . SER A 1 242 ? 8.138 7.328 13.482 1.00 80.06 242 SER A N 1
ATOM 1836 C CA . SER A 1 242 ? 8.319 7.168 14.931 1.00 80.06 242 SER A CA 1
ATOM 1837 C C . SER A 1 242 ? 8.871 5.786 15.292 1.00 80.06 242 SER A C 1
ATOM 1839 O O . SER A 1 242 ? 9.772 5.675 16.122 1.00 80.06 242 SER A O 1
ATOM 1841 N N . ARG A 1 243 ? 8.395 4.724 14.628 1.00 75.06 243 ARG A N 1
ATOM 1842 C CA . ARG A 1 243 ? 8.900 3.357 14.844 1.00 75.06 243 ARG A CA 1
ATOM 1843 C C . ARG A 1 243 ? 10.311 3.128 14.318 1.00 75.06 243 ARG A C 1
ATOM 1845 O O . ARG A 1 243 ? 11.047 2.335 14.900 1.00 75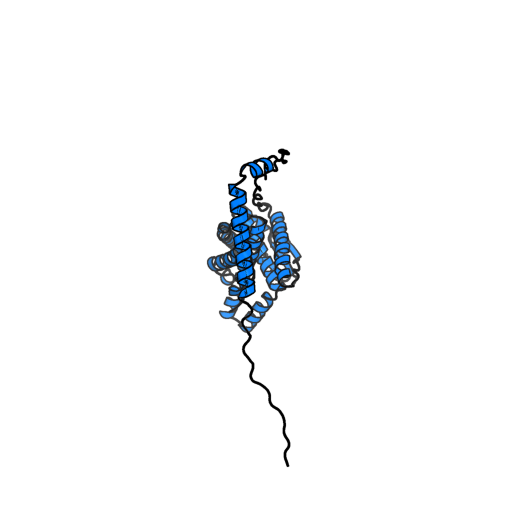.06 243 ARG A O 1
ATOM 1852 N N . LEU A 1 244 ? 10.692 3.806 13.237 1.00 73.69 244 LEU A N 1
ATOM 1853 C CA . LEU A 1 244 ? 12.069 3.781 12.741 1.00 73.69 244 LEU A CA 1
ATOM 1854 C C . LEU A 1 244 ? 13.015 4.500 13.706 1.00 73.69 244 LEU A C 1
ATOM 1856 O O . LEU A 1 244 ? 14.077 3.975 14.009 1.00 73.69 244 LEU A O 1
ATOM 1860 N N . GLN A 1 245 ? 12.614 5.651 14.251 1.00 72.50 245 GLN A N 1
ATOM 1861 C CA . GLN A 1 245 ? 13.424 6.392 15.227 1.00 72.50 245 GLN A CA 1
ATOM 1862 C C . GLN A 1 245 ? 13.629 5.619 16.538 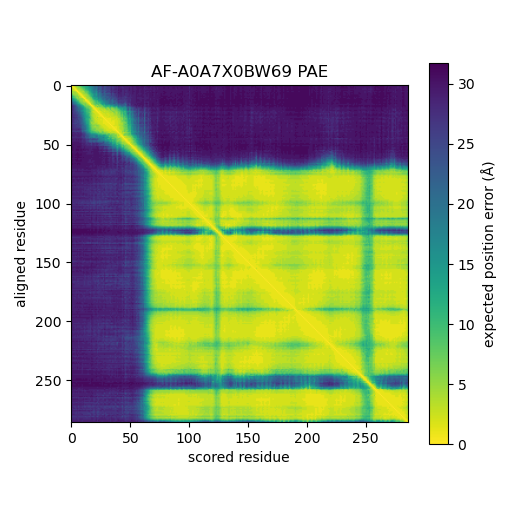1.00 72.50 245 GLN A C 1
ATOM 1864 O O . GLN A 1 245 ? 14.691 5.709 17.151 1.00 72.50 245 GLN A O 1
ATOM 1869 N N . GLN A 1 246 ? 12.630 4.843 16.965 1.00 67.94 246 GLN A N 1
ATOM 1870 C CA . GLN A 1 246 ? 12.739 3.968 18.135 1.00 67.94 246 GLN A CA 1
ATOM 1871 C C . GLN A 1 246 ? 13.649 2.751 17.902 1.00 67.94 246 GLN A C 1
ATOM 1873 O O . GLN A 1 246 ? 14.126 2.152 18.868 1.00 67.94 246 GLN A O 1
ATOM 1878 N N . ASP A 1 247 ? 13.906 2.384 16.646 1.00 63.16 247 ASP A N 1
ATOM 1879 C CA . ASP A 1 247 ? 14.823 1.312 16.281 1.00 63.16 247 ASP A CA 1
ATOM 1880 C C . ASP A 1 247 ? 16.122 1.890 15.706 1.00 63.16 247 ASP A C 1
ATOM 1882 O O . ASP A 1 247 ? 16.327 1.968 14.497 1.00 63.16 247 ASP A O 1
ATOM 1886 N N . SER A 1 248 ? 17.051 2.252 16.594 1.00 52.75 248 SER A N 1
ATOM 1887 C CA . SER A 1 248 ? 18.374 2.787 16.236 1.00 52.75 248 SER A CA 1
ATOM 1888 C C . SER A 1 248 ? 19.236 1.845 15.377 1.00 52.75 248 SER A C 1
ATOM 1890 O O . SER A 1 248 ? 20.296 2.251 14.902 1.00 52.75 248 SER A O 1
ATOM 1892 N N . THR A 1 249 ? 18.798 0.597 15.164 1.00 54.59 249 THR A N 1
ATOM 1893 C CA . THR A 1 249 ? 19.472 -0.406 14.323 1.00 54.59 249 THR A CA 1
ATOM 1894 C C . THR A 1 249 ? 18.808 -0.621 12.961 1.00 54.59 249 THR A C 1
ATOM 1896 O O . THR A 1 249 ? 19.324 -1.378 12.132 1.00 54.59 249 THR A O 1
ATOM 1899 N N . SER A 1 250 ? 17.679 0.041 12.700 1.00 50.38 250 SER A N 1
ATOM 1900 C CA . SER A 1 250 ? 16.897 -0.161 11.485 1.00 50.38 250 SER A CA 1
ATOM 1901 C C . SER A 1 250 ? 17.552 0.497 10.264 1.00 50.38 250 SER A C 1
ATOM 1903 O O . SER A 1 250 ? 17.476 1.704 10.065 1.00 50.38 250 SER A O 1
ATOM 1905 N N . GLN A 1 251 ? 18.155 -0.312 9.387 1.00 44.31 251 GLN A N 1
ATOM 1906 C CA . GLN A 1 251 ? 18.625 0.098 8.051 1.00 44.31 251 GLN A CA 1
ATOM 1907 C C . GLN A 1 251 ? 17.491 0.094 7.007 1.00 44.31 251 GLN A C 1
ATOM 1909 O O . GLN A 1 251 ? 17.676 -0.362 5.874 1.00 44.31 251 GLN A O 1
ATOM 1914 N N . TRP A 1 252 ? 16.290 0.558 7.362 1.00 44.72 252 TRP A N 1
ATOM 1915 C CA . TRP A 1 252 ? 15.263 0.764 6.341 1.00 44.72 252 TRP A CA 1
ATOM 1916 C C . TRP A 1 252 ? 15.644 1.991 5.519 1.00 44.72 252 TRP A C 1
ATOM 1918 O O . TRP A 1 252 ? 16.052 2.999 6.095 1.00 44.72 252 TRP A O 1
ATOM 1928 N N . PRO A 1 253 ? 15.559 1.935 4.181 1.00 39.78 253 PRO A N 1
ATOM 1929 C CA . PRO A 1 253 ? 15.869 3.100 3.379 1.00 39.78 253 PRO A CA 1
ATOM 1930 C C . PRO A 1 253 ? 14.926 4.236 3.784 1.00 39.78 253 PRO A C 1
ATOM 1932 O O . PRO A 1 253 ? 13.709 4.098 3.714 1.00 39.78 253 PRO A O 1
ATOM 1935 N N . GLU A 1 254 ? 15.536 5.330 4.231 1.00 38.94 254 GLU A N 1
ATOM 1936 C CA . GLU A 1 254 ? 14.943 6.622 4.568 1.00 38.94 254 GLU A CA 1
ATOM 1937 C C . GLU A 1 254 ? 13.727 7.028 3.692 1.00 38.94 254 GLU A C 1
ATOM 1939 O O . GLU A 1 254 ? 13.642 6.650 2.510 1.00 38.94 254 GLU A O 1
ATOM 1944 N N . PRO A 1 255 ? 12.836 7.905 4.213 1.00 47.38 255 PRO A N 1
ATOM 1945 C CA . PRO A 1 255 ? 11.679 8.482 3.512 1.00 47.38 255 PRO A CA 1
ATOM 1946 C C . PRO A 1 255 ? 11.973 9.064 2.119 1.00 47.38 255 PRO A C 1
ATOM 1948 O O . PRO A 1 255 ? 11.069 9.114 1.286 1.00 47.38 255 PRO A O 1
ATOM 1951 N N . ILE A 1 256 ? 13.227 9.425 1.819 1.00 39.72 256 ILE A N 1
ATOM 1952 C CA . ILE A 1 256 ? 13.655 9.922 0.501 1.00 39.72 256 ILE A CA 1
ATOM 1953 C C . ILE A 1 256 ? 13.347 8.909 -0.615 1.00 39.72 256 ILE A C 1
ATOM 1955 O O . ILE A 1 256 ? 12.932 9.303 -1.702 1.00 39.72 256 ILE A O 1
ATOM 1959 N N . SER A 1 257 ? 13.467 7.602 -0.350 1.00 55.88 257 SER A N 1
ATOM 1960 C CA . SER A 1 257 ? 13.196 6.572 -1.367 1.00 55.88 257 SER A CA 1
ATOM 1961 C C . SER A 1 257 ? 11.708 6.406 -1.695 1.00 55.88 257 SER A C 1
ATOM 1963 O O . SER A 1 257 ? 11.365 5.825 -2.726 1.00 55.88 257 SER A O 1
ATOM 1965 N N . HIS A 1 258 ? 10.821 6.917 -0.835 1.00 68.31 258 HIS A N 1
ATOM 1966 C CA . HIS A 1 258 ? 9.375 6.766 -0.964 1.00 68.31 258 HIS A CA 1
ATOM 1967 C C . HIS A 1 258 ? 8.688 7.941 -1.665 1.00 68.31 258 HIS A C 1
ATOM 1969 O O . HIS A 1 258 ? 7.531 7.791 -2.056 1.00 68.31 258 HIS A O 1
ATOM 1975 N N . GLY A 1 259 ? 9.388 9.062 -1.849 1.00 77.50 259 GLY A N 1
ATOM 1976 C CA . GLY A 1 259 ? 8.834 10.303 -2.386 1.00 77.50 259 GLY A CA 1
ATOM 1977 C C . GLY A 1 259 ? 8.282 11.230 -1.314 1.00 77.50 259 GLY A C 1
ATOM 1978 O O . GLY A 1 259 ? 8.045 10.834 -0.169 1.00 77.50 259 GLY A O 1
ATOM 1979 N N . THR A 1 260 ? 8.070 12.488 -1.692 1.00 86.19 260 THR A N 1
ATOM 1980 C CA . THR A 1 260 ? 7.448 13.481 -0.813 1.00 86.19 260 THR A CA 1
ATOM 1981 C C . THR A 1 260 ? 6.001 13.092 -0.504 1.00 86.19 260 THR A C 1
ATOM 1983 O O . THR A 1 260 ? 5.346 12.394 -1.284 1.00 86.19 260 THR A O 1
ATOM 1986 N N . SER A 1 261 ? 5.454 13.590 0.610 1.00 84.94 261 SER A N 1
ATOM 1987 C CA . SER A 1 261 ? 4.032 13.394 0.930 1.00 84.94 261 SER A CA 1
ATOM 1988 C C . SER A 1 261 ? 3.122 13.827 -0.224 1.00 84.94 261 SER A C 1
ATOM 1990 O O . SER A 1 261 ? 2.175 13.117 -0.537 1.00 84.94 261 SER A O 1
ATOM 1992 N N . SER A 1 262 ? 3.458 14.924 -0.916 1.00 89.25 262 SER A N 1
ATOM 1993 C CA . SER A 1 262 ? 2.696 15.414 -2.070 1.00 89.25 262 SER A CA 1
ATOM 1994 C C . SER A 1 262 ? 2.752 14.477 -3.279 1.00 89.25 262 SER A C 1
ATOM 1996 O O . SER A 1 262 ? 1.718 14.224 -3.890 1.00 89.25 262 SER A O 1
ATOM 1998 N N . GLN A 1 263 ? 3.920 13.917 -3.616 1.00 93.75 263 GLN A N 1
ATOM 1999 C CA . GLN A 1 263 ? 4.048 12.948 -4.713 1.00 93.75 263 GLN A CA 1
ATOM 2000 C C . GLN A 1 263 ? 3.242 11.679 -4.429 1.00 93.75 263 GLN A C 1
ATOM 2002 O O . GLN A 1 263 ? 2.552 11.157 -5.306 1.00 93.75 263 GLN A O 1
ATOM 2007 N N . ARG A 1 264 ? 3.310 11.194 -3.189 1.00 94.19 264 ARG A N 1
ATOM 2008 C CA . ARG A 1 264 ? 2.606 9.982 -2.764 1.00 94.19 264 ARG A CA 1
ATOM 2009 C C . ARG A 1 264 ? 1.102 10.184 -2.700 1.00 94.19 264 ARG A C 1
ATOM 2011 O O . ARG A 1 264 ? 0.360 9.319 -3.155 1.00 94.19 264 ARG A O 1
ATOM 2018 N N . GLU A 1 265 ? 0.653 11.329 -2.190 1.00 93.88 265 GLU A N 1
ATOM 2019 C CA . GLU A 1 265 ? -0.763 11.695 -2.192 1.00 93.88 265 GLU A CA 1
ATOM 2020 C C . GLU A 1 265 ? -1.288 11.833 -3.622 1.00 93.88 265 GLU A C 1
ATOM 2022 O O . GLU A 1 265 ? -2.359 11.314 -3.927 1.00 93.88 265 GLU A O 1
ATOM 2027 N N . TYR A 1 266 ? -0.518 12.463 -4.514 1.00 96.00 266 TYR A N 1
ATOM 2028 C CA . TYR A 1 266 ? -0.857 12.553 -5.931 1.00 96.00 266 TYR A CA 1
ATOM 2029 C C . TYR A 1 266 ? -1.028 11.166 -6.562 1.00 96.00 266 TYR A C 1
ATOM 2031 O O . TYR A 1 266 ? -2.061 10.897 -7.172 1.00 96.00 266 TYR A O 1
ATOM 2039 N N . ALA A 1 267 ? -0.058 10.264 -6.376 1.00 97.62 267 ALA A N 1
ATOM 2040 C CA . ALA A 1 267 ? -0.132 8.906 -6.908 1.00 97.62 267 ALA A CA 1
ATOM 2041 C C . ALA A 1 267 ? -1.336 8.134 -6.344 1.00 97.62 267 ALA A C 1
ATOM 2043 O O . ALA A 1 267 ? -2.090 7.521 -7.101 1.00 97.62 267 ALA A O 1
ATOM 2044 N N . LEU A 1 268 ? -1.551 8.217 -5.027 1.00 97.56 268 LEU A N 1
ATOM 2045 C CA . LEU A 1 268 ? -2.681 7.596 -4.338 1.00 97.56 268 LEU A CA 1
ATOM 2046 C C . LEU A 1 268 ? -4.026 8.104 -4.878 1.00 97.56 268 LEU A C 1
ATOM 2048 O O . LEU A 1 268 ? -4.903 7.300 -5.193 1.00 97.56 268 LEU A O 1
ATOM 2052 N N . LYS A 1 269 ? -4.178 9.424 -5.034 1.00 97.50 269 LYS A N 1
ATOM 2053 C CA . LYS A 1 269 ? -5.385 10.048 -5.595 1.00 97.50 269 LYS A CA 1
ATOM 2054 C C . LYS A 1 269 ? -5.607 9.657 -7.050 1.00 97.50 269 LYS A C 1
ATOM 2056 O O . LYS A 1 269 ? -6.725 9.297 -7.403 1.00 97.50 269 LYS A O 1
ATOM 2061 N N . LEU A 1 270 ? -4.555 9.644 -7.869 1.00 97.94 270 LEU A N 1
ATOM 2062 C CA . LEU A 1 270 ? -4.646 9.259 -9.279 1.00 97.94 270 LEU A CA 1
ATOM 2063 C C . LEU A 1 270 ? -5.259 7.861 -9.443 1.00 97.94 270 LEU A C 1
ATOM 2065 O O . LEU A 1 270 ? -6.192 7.684 -10.226 1.00 97.94 270 LEU A O 1
ATOM 2069 N N . GLY A 1 271 ? -4.778 6.888 -8.665 1.00 97.81 271 GLY A N 1
ATOM 2070 C CA . GLY A 1 271 ? -5.358 5.546 -8.647 1.00 97.81 271 GLY A CA 1
ATOM 2071 C C . GLY A 1 271 ? -6.771 5.507 -8.060 1.00 97.81 271 GLY A C 1
ATOM 2072 O O . GLY A 1 271 ? -7.642 4.820 -8.588 1.00 97.81 271 GLY A O 1
ATOM 2073 N N . PHE A 1 272 ? -7.026 6.252 -6.983 1.00 97.94 272 PHE A N 1
ATOM 2074 C CA . PHE A 1 272 ? -8.329 6.276 -6.311 1.00 97.94 272 PHE A CA 1
ATOM 2075 C C . PHE A 1 272 ? -9.451 6.828 -7.189 1.00 97.94 272 PHE A C 1
ATOM 2077 O O . PHE A 1 272 ? -10.549 6.264 -7.229 1.00 97.94 272 PHE A O 1
ATOM 2084 N N . THR A 1 273 ? -9.189 7.915 -7.906 1.00 96.38 273 THR A N 1
ATOM 2085 C CA . THR A 1 273 ? -10.180 8.533 -8.785 1.00 96.38 273 THR A CA 1
ATOM 2086 C C . THR A 1 273 ? -10.473 7.644 -9.996 1.00 96.38 273 THR A C 1
ATOM 2088 O O . THR A 1 273 ? -11.635 7.514 -10.384 1.00 96.38 273 THR A O 1
ATOM 2091 N N . SER A 1 274 ? -9.457 6.986 -10.570 1.00 95.31 274 SER A N 1
ATOM 2092 C CA . SER A 1 274 ? -9.637 6.124 -11.746 1.00 95.31 274 SER A CA 1
ATOM 2093 C C . SER A 1 274 ? -10.286 4.776 -11.394 1.00 95.31 274 SER A C 1
ATOM 2095 O O . SER A 1 274 ? -11.243 4.339 -12.044 1.00 95.31 274 SER A O 1
ATOM 2097 N N . GLY A 1 275 ? -9.780 4.106 -10.354 1.00 94.31 275 GLY A N 1
ATOM 2098 C CA . GLY A 1 275 ? -10.028 2.685 -10.111 1.00 94.31 275 GLY A CA 1
ATOM 2099 C C . GLY A 1 275 ? -9.507 1.769 -11.231 1.00 94.31 275 GLY A C 1
ATOM 2100 O O . GLY A 1 275 ? -9.983 0.639 -11.340 1.00 94.31 275 GLY A O 1
ATOM 2101 N N . ASP A 1 276 ? -8.577 2.243 -12.069 1.00 93.94 276 ASP A N 1
ATOM 2102 C CA . ASP A 1 276 ? -7.990 1.509 -13.200 1.00 93.94 276 ASP A CA 1
ATOM 2103 C C . ASP A 1 276 ? -6.452 1.484 -13.083 1.00 93.94 276 ASP A C 1
ATOM 2105 O O . ASP A 1 276 ? -5.834 2.550 -13.086 1.00 93.94 276 ASP A O 1
ATOM 2109 N N . PRO A 1 277 ? -5.804 0.301 -13.034 1.00 94.81 277 PRO A N 1
ATOM 2110 C CA . PRO A 1 277 ? -4.344 0.180 -13.022 1.00 94.81 277 PRO A CA 1
ATOM 2111 C C . PRO A 1 277 ? -3.617 0.937 -14.139 1.00 94.81 277 PRO A C 1
ATOM 2113 O O . PRO A 1 277 ? -2.484 1.370 -13.927 1.00 94.81 277 PRO A O 1
ATOM 2116 N N . LYS A 1 278 ? -4.245 1.135 -15.307 1.00 94.31 278 LYS A N 1
ATOM 2117 C CA . LYS A 1 278 ? -3.641 1.867 -16.435 1.00 94.31 278 LYS A CA 1
ATOM 2118 C C . LYS A 1 278 ? -3.357 3.333 -16.113 1.00 94.31 278 LYS A C 1
ATOM 2120 O O . LYS A 1 278 ? -2.463 3.921 -16.714 1.00 94.31 278 LYS A O 1
ATOM 2125 N N . SER A 1 279 ? -4.062 3.936 -15.150 1.00 96.19 279 SER A N 1
ATOM 2126 C CA . SER A 1 279 ? -3.754 5.309 -14.728 1.00 96.19 279 SER A CA 1
ATOM 2127 C C . SER A 1 279 ? -2.399 5.421 -14.026 1.00 96.19 279 SER A C 1
ATOM 2129 O O . SER A 1 279 ? -1.912 6.529 -13.836 1.00 96.19 279 SER A O 1
ATOM 2131 N N . CYS A 1 280 ? -1.789 4.299 -13.633 1.00 97.06 280 CYS A N 1
ATOM 2132 C CA . CYS A 1 280 ? -0.488 4.261 -12.974 1.00 97.06 280 CYS A CA 1
ATOM 2133 C C . CYS A 1 280 ? 0.698 4.180 -13.953 1.00 97.06 280 CYS A C 1
ATOM 2135 O O . CYS A 1 280 ? 1.846 4.194 -13.508 1.00 97.06 280 CYS A O 1
ATOM 2137 N N . ASP A 1 281 ? 0.444 4.155 -15.268 1.00 95.00 281 ASP A N 1
ATOM 2138 C CA . ASP A 1 281 ? 1.466 4.179 -16.325 1.00 95.00 281 ASP A CA 1
ATOM 2139 C C . ASP A 1 281 ? 2.519 5.300 -16.197 1.00 95.00 281 ASP A C 1
ATOM 2141 O O . ASP A 1 281 ? 3.688 5.010 -16.476 1.00 95.00 281 ASP A O 1
ATOM 2145 N N . PRO A 1 282 ? 2.192 6.530 -15.731 1.00 93.88 282 PRO A N 1
ATOM 2146 C CA . PRO A 1 282 ? 3.192 7.580 -15.501 1.00 93.88 282 PRO A CA 1
ATOM 2147 C C . PRO A 1 282 ? 4.294 7.189 -14.511 1.00 93.88 282 PRO A C 1
ATOM 2149 O O . PRO A 1 282 ? 5.372 7.773 -14.524 1.00 93.88 282 PRO A O 1
ATOM 2152 N N . PHE A 1 283 ? 4.039 6.203 -13.647 1.00 93.50 283 PHE A N 1
ATOM 2153 C CA . PHE A 1 283 ? 5.028 5.692 -12.701 1.00 93.50 283 PHE A CA 1
ATOM 2154 C C . PHE A 1 283 ? 5.781 4.474 -13.228 1.00 93.50 283 PHE A C 1
ATOM 2156 O O . PHE A 1 283 ? 6.672 4.009 -12.533 1.00 93.50 283 PHE A O 1
ATOM 2163 N N . ILE A 1 284 ? 5.425 3.939 -14.401 1.00 89.56 284 ILE A N 1
ATOM 2164 C CA . ILE A 1 284 ? 6.021 2.735 -15.006 1.00 89.56 284 ILE A CA 1
ATOM 2165 C C . ILE A 1 284 ? 6.966 3.111 -16.149 1.00 89.56 284 ILE A C 1
ATOM 2167 O O . ILE A 1 284 ? 8.048 2.538 -16.265 1.00 89.56 284 ILE A O 1
ATOM 2171 N N . ARG A 1 285 ? 6.550 4.045 -17.009 1.00 78.81 285 ARG A N 1
ATOM 2172 C CA . ARG A 1 285 ? 7.282 4.422 -18.229 1.00 78.81 285 ARG A CA 1
ATOM 2173 C C . ARG A 1 285 ? 8.187 5.640 -17.983 1.00 78.81 285 ARG A C 1
ATOM 2175 O O . ARG A 1 285 ? 7.887 6.391 -17.058 1.00 78.81 285 ARG A O 1
ATOM 2182 N N . PRO A 1 286 ? 9.278 5.814 -18.762 1.00 57.06 286 PRO A N 1
ATOM 2183 C CA . PRO A 1 286 ? 10.170 6.977 -18.717 1.00 57.06 286 PRO A CA 1
ATOM 2184 C C . PRO A 1 286 ? 9.434 8.315 -18.723 1.00 57.06 286 PRO A C 1
ATOM 2186 O O . PRO A 1 286 ? 8.526 8.479 -19.566 1.00 57.06 286 PRO A O 1
#

pLDDT: mean 82.39, std 17.28, range [38.94, 98.31]

Radius of gyration: 34.15 Å; Cα contacts (8 Å, |Δi|>4): 333; chains: 1; bounding box: 93×32×113 Å

Mean predicted aligned error: 13.96 Å

Organism: NCBI:txid1793966

Foldseek 3Di:
DDDDDDDDDDDDDDDPPPPPVVVVVVVVVVVVVVVVVVVCVPPVPVVVVVPPDPDDPDPPPPVDPPPDPDFDAADLQLVSLLVVLLVLLQVLLQVQQVVVVHGDDRFAEDEDAQFDDDDQDDRARPQAWAADPVRRYTYGHSNLLNVLCVVPVPLSSVLSSQRSQLRVLVSSCVRVCLVVVLVVQLVVVDDDDSNLLSLQLVLLLSLLSSLLSQLQVCVPRVHDDLVSLLVSLVSNVVSSVVSVVVRPPDPDPDPSSNDDSVSSSVSSNQNNNPSHSVSSVVSRDD

Nearest PDB structures (foldseek):
  7vh5-assembly1_A  TM=3.140E-01  e=2.299E+00  Saccharomyces cerevisiae S288C
  2jsw-assembly1_A  TM=1.992E-01  e=5.246E-01  Mus musculus
  1r0d-assembly3_D  TM=1.755E-01  e=1.476E+00  Homo sapiens